Protein 1UAI (pdb70)

Nearest PDB structures (foldseek):
  1uai-assembly1_A  TM=1.005E+00  e=1.227E-46  Corynebacterium sp.
  5zqi-assembly1_A  TM=9.728E-01  e=1.660E-29  Defluviitalea
  2cws-assembly1_A  TM=8.287E-01  e=5.302E-17  Sphingomonas s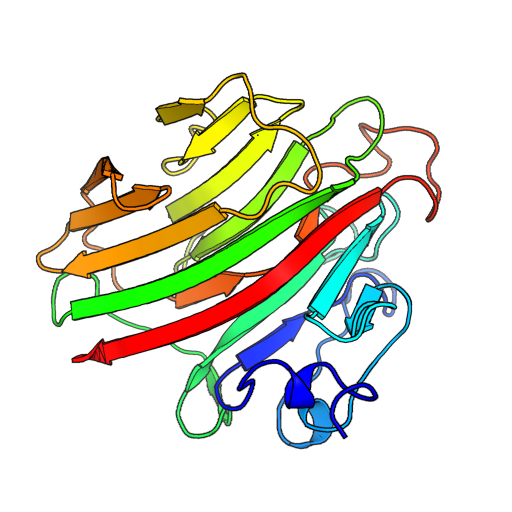p. A1
  2zaa-assembly1_A  TM=8.326E-01  e=7.129E-16  Sphingomonas sp. A1
  3zpy-assembly2_B  TM=8.399E-01  e=7.017E-15  Zobellia galactanivorans

Secondary structure (DSSP, 8-state):
--SS-GGGTS--TTEEEEEEEEETTEEEEE-TTGGGG--BTTTEEE-TTSSSEEEEEETT---STT-S--EEEEEEEETTTTEE--B-SSSS-EEEEEEEEEEE--SSS-EEEEEEEE-SSSEEEEEEEETTEEEEEETTEEEEEEEES-PPTT--EEEEEEEETTEEEEEETTEEEEEEE---S-BEEEEEEEE---TTTSSS-STTSEEEEEEEEEEEEE-

Solvent-accessible surface area: 9444 Å² total; per-residue (Å²): 133,61,57,76,72,0,20,67,40,13,105,4,64,56,9,13,0,13,2,6,61,38,74,116,17,144,25,40,78,41,87,31,110,63,0,77,84,42,42,26,75,39,37,0,40,9,18,107,173,33,74,0,0,20,0,46,0,1,3,64,15,34,10,95,94,55,88,37,58,0,52,0,0,0,29,6,8,53,100,40,2,120,100,126,5,83,20,26,0,78,73,35,55,12,22,0,26,0,92,0,1,0,27,65,25,3,96,111,46,44,35,0,4,0,0,2,0,38,14,74,137,70,40,14,0,5,0,22,0,28,24,79,22,0,29,0,3,93,29,136,72,48,95,62,80,76,25,32,68,92,4,132,80,96,64,72,3,58,0,68,0,31,0,41,64,6,89,0,71,0,47,38,83,62,94,79,30,19,56,4,72,25,98,49,68,24,0,28,0,14,0,0,0,41,0,17,0,29,53,103,50,6,71,77,81,35,53,80,4,31,0,18,0,5,0,67,64,16,82,42,84,82,123

Radius of gyration: 16.17 Å; Cα contacts (8 Å, |Δi|>4): 671; chains: 1; bounding box: 39×41×42 Å

CATH classification: 2.60.120.200

Structure (mmCIF, N/CA/C/O backbone):
data_1UAI
#
_entry.id   1UAI
#
_cell.length_a   40.925
_cell.length_b   47.234
_cell.length_c   50.307
_cell.angle_alpha   90.00
_cell.angle_beta   90.22
_cell.angle_gamma   90.00
#
_symmetry.space_group_name_H-M   'P 1 21 1'
#
loop_
_entity.id
_entity.type
_entity.pdbx_description
1 polymer 'polyguluronate lyase'
2 water water
#
loop_
_atom_site.group_PDB
_atom_site.id
_atom_site.type_symbol
_atom_site.label_atom_id
_atom_site.label_alt_id
_atom_site.label_comp_id
_atom_site.label_asym_id
_atom_site.label_entity_id
_atom_site.label_seq_id
_atom_site.pdbx_PDB_ins_code
_atom_site.Cartn_x
_atom_site.Cartn_y
_atom_site.Cartn_z
_atom_site.occupancy
_atom_site.B_iso_or_equiv
_atom_site.auth_seq_id
_atom_site.auth_comp_id
_atom_site.auth_asym_id
_atom_site.auth_atom_id
_atom_site.pdbx_PDB_model_num
ATOM 1 N N . GLU A 1 2 ? 28.229 23.435 62.773 1.00 21.03 2 GLU A N 1
ATOM 2 C CA . GLU A 1 2 ? 29.426 23.109 63.598 1.00 18.73 2 GLU A CA 1
ATOM 3 C C . GLU A 1 2 ? 30.599 24.026 63.250 1.00 16.44 2 GLU A C 1
ATOM 4 O O . GLU A 1 2 ? 31.304 24.506 64.139 1.00 17.44 2 GLU A O 1
ATOM 10 N N . PRO A 1 3 ? 30.836 24.277 61.951 1.00 13.30 3 PRO A N 1
ATOM 11 C CA . PRO A 1 3 ? 30.118 23.780 60.773 1.00 11.12 3 PRO A CA 1
ATOM 12 C C . PRO A 1 3 ? 31.083 22.962 59.916 1.00 9.60 3 PRO A C 1
ATOM 13 O O . PRO A 1 3 ? 30.965 22.923 58.692 1.00 8.76 3 PRO A O 1
ATOM 17 N N . CYS A 1 4 ? 32.031 22.301 60.572 1.00 8.50 4 CYS A N 1
ATOM 18 C CA . CYS A 1 4 ? 33.054 21.535 59.874 1.00 8.65 4 CYS A CA 1
ATOM 19 C C . CYS A 1 4 ? 32.858 20.025 59.786 1.00 8.63 4 CYS A C 1
ATOM 20 O O . CYS A 1 4 ? 33.710 19.331 59.237 1.00 8.66 4 CYS A O 1
ATOM 23 N N . ASP A 1 5 ? 31.749 19.512 60.306 1.00 8.73 5 ASP A N 1
ATOM 24 C CA . ASP A 1 5 ? 31.531 18.069 60.289 1.00 8.42 5 ASP A CA 1
ATOM 25 C C . ASP A 1 5 ? 30.805 17.492 59.077 1.00 7.21 5 ASP A C 1
ATOM 26 O O . ASP A 1 5 ? 31.149 16.406 58.611 1.00 7.63 5 ASP A O 1
ATOM 31 N N . TYR A 1 6 ? 29.811 18.209 58.563 1.00 6.48 6 TYR A N 1
ATOM 32 C CA . TYR A 1 6 ? 29.039 17.714 57.426 1.00 5.68 6 TYR A CA 1
ATOM 33 C C . TYR A 1 6 ? 28.873 18.743 56.323 1.00 5.45 6 TYR A C 1
ATOM 34 O O . TYR A 1 6 ? 28.730 19.933 56.592 1.00 5.36 6 TYR A O 1
ATOM 43 N N . PRO A 1 7 ? 28.893 18.296 55.056 1.00 5.33 7 PRO A N 1
ATOM 44 C CA . PRO A 1 7 ? 28.721 19.239 53.949 1.00 5.57 7 PRO A CA 1
ATOM 45 C C . PRO A 1 7 ? 27.448 20.073 54.132 1.00 5.05 7 PRO A C 1
ATOM 46 O O . PRO A 1 7 ? 27.402 21.240 53.744 1.00 5.41 7 PRO A O 1
ATOM 50 N N . ALA A 1 8 ? 26.426 19.472 54.738 1.00 5.15 8 ALA A N 1
ATOM 51 C CA . ALA A 1 8 ? 25.152 20.152 54.967 1.00 5.80 8 ALA A CA 1
ATOM 52 C C . ALA A 1 8 ? 25.258 21.342 55.921 1.00 5.03 8 ALA A C 1
ATOM 53 O O . ALA A 1 8 ? 24.301 22.098 56.078 1.00 5.84 8 ALA A O 1
ATOM 55 N N . GLN A 1 9 ? 26.410 21.498 56.566 1.00 5.88 9 GLN A N 1
ATOM 56 C CA . GLN A 1 9 ? 26.621 22.621 57.477 1.00 6.32 9 GLN A CA 1
ATOM 57 C C . GLN A 1 9 ? 27.296 23.777 56.738 1.00 5.76 9 GLN A C 1
ATOM 58 O O . GLN A 1 9 ? 27.336 24.900 57.236 1.00 6.95 9 GLN A O 1
ATOM 64 N N . GLN A 1 10 ? 27.821 23.494 55.549 1.00 5.52 10 GLN A N 1
ATOM 65 C CA . GLN A 1 10 ? 28.506 24.493 54.725 1.00 6.24 10 GLN A CA 1
ATOM 66 C C . GLN A 1 10 ? 27.601 25.093 53.650 1.00 7.14 10 GLN A C 1
ATOM 67 O O . GLN A 1 10 ? 27.743 26.263 53.285 1.00 8.20 10 GLN A O 1
ATOM 73 N N . LEU A 1 11 ? 26.689 24.278 53.131 1.00 6.21 11 LEU A N 1
ATOM 74 C CA . LEU A 1 11 ? 25.750 24.694 52.092 1.00 6.63 11 LEU A CA 1
ATOM 75 C C . LEU A 1 11 ? 24.360 24.231 52.500 1.00 6.25 11 LEU A C 1
ATOM 76 O O . LEU A 1 11 ? 24.230 23.285 53.274 1.00 6.78 11 LEU A O 1
ATOM 81 N N . ASP A 1 12 ? 23.325 24.896 51.994 1.00 6.62 12 ASP A N 1
ATOM 82 C CA . ASP A 1 12 ? 21.961 24.486 52.304 1.00 6.54 12 ASP A CA 1
ATOM 83 C C . ASP A 1 12 ? 21.635 23.365 51.325 1.00 5.47 12 ASP A C 1
ATOM 84 O O . ASP A 1 12 ? 21.299 23.614 50.166 1.00 5.75 12 ASP A O 1
ATOM 89 N N . LEU A 1 13 ? 21.748 22.129 51.796 1.00 5.09 13 LEU A N 1
ATOM 90 C CA . LEU A 1 13 ? 21.494 20.966 50.957 1.00 4.85 13 LEU A CA 1
ATOM 91 C C . LEU A 1 13 ? 20.070 20.430 51.047 1.00 5.11 13 LEU A C 1
ATOM 92 O O . LEU A 1 13 ? 19.793 19.322 50.590 1.00 5.51 13 LEU A O 1
ATOM 97 N N . THR A 1 14 ? 19.166 21.223 51.610 1.00 5.13 14 THR A N 1
ATOM 98 C CA . THR A 1 14 ? 17.776 20.808 51.758 1.00 5.48 14 THR A CA 1
ATOM 99 C C . THR A 1 14 ? 17.160 20.277 50.465 1.00 5.30 14 THR A C 1
ATOM 100 O O . THR A 1 14 ? 16.578 19.188 50.447 1.00 5.99 14 THR A O 1
ATOM 104 N N . ASP A 1 15 ? 17.291 21.041 49.385 1.00 5.30 15 ASP A N 1
ATOM 105 C CA . ASP A 1 15 ? 16.716 20.637 48.111 1.00 5.50 15 ASP A CA 1
ATOM 106 C C . ASP A 1 15 ? 17.719 20.038 47.136 1.00 5.22 15 ASP A C 1
ATOM 107 O O . ASP A 1 15 ? 17.812 20.432 45.968 1.00 5.59 15 ASP A O 1
ATOM 112 N N . TRP A 1 16 ? 18.452 19.051 47.640 1.00 5.31 16 TRP A N 1
ATOM 113 C CA . TRP A 1 16 ? 19.455 18.338 46.869 1.00 4.70 16 TRP A CA 1
ATOM 114 C C . TRP A 1 16 ? 19.590 16.917 47.390 1.00 4.92 16 TRP A C 1
ATOM 115 O O . TRP A 1 16 ? 19.121 16.590 48.483 1.00 5.19 16 TRP A O 1
ATOM 126 N N . LYS A 1 17 ? 20.221 16.079 46.577 1.00 5.50 17 LYS A N 1
ATOM 127 C CA . LYS A 1 17 ? 20.563 14.718 46.959 1.00 4.75 17 LYS A CA 1
ATOM 128 C C . LYS A 1 17 ? 21.960 14.575 46.362 1.00 4.58 17 LYS A C 1
ATOM 129 O O . LYS A 1 17 ? 22.344 15.362 45.489 1.00 5.33 17 LYS A O 1
ATOM 135 N N . VAL A 1 18 ? 22.735 13.610 46.840 1.00 4.80 18 VAL A N 1
ATOM 136 C CA . VAL A 1 18 ? 24.079 13.430 46.318 1.00 5.03 18 VAL A CA 1
ATOM 137 C C . VAL A 1 18 ? 24.283 12.038 45.731 1.00 4.91 18 VAL A C 1
ATOM 138 O O . VAL A 1 18 ? 23.761 11.045 46.251 1.00 5.18 18 VAL A O 1
ATOM 142 N N . THR A 1 19 ? 25.016 11.987 44.621 1.00 5.26 19 THR A N 1
ATOM 143 C CA . THR A 1 19 ? 25.360 10.734 43.954 1.00 5.82 19 THR A CA 1
ATOM 144 C C . THR A 1 19 ? 26.865 10.618 44.155 1.00 5.01 19 THR A C 1
ATOM 145 O O . THR A 1 19 ? 27.602 11.584 43.931 1.00 5.95 19 THR A O 1
ATOM 149 N N . LEU A 1 20 ? 27.311 9.437 44.568 1.00 5.45 20 LEU A N 1
ATOM 150 C CA . LEU A 1 20 ? 28.712 9.195 44.886 1.00 5.28 20 LEU A CA 1
ATOM 151 C C . LEU A 1 20 ? 29.462 8.286 43.918 1.00 5.12 20 LEU A C 1
ATOM 152 O O . LEU A 1 20 ? 28.864 7.665 43.039 1.00 5.46 20 LEU A O 1
ATOM 157 N N . PRO A 1 21 ? 30.796 8.212 44.067 1.00 4.83 21 PRO A N 1
ATOM 158 C CA . PRO A 1 21 ? 31.643 7.373 43.217 1.00 5.51 21 PRO A CA 1
ATOM 159 C C . PRO A 1 21 ? 31.948 6.025 43.873 1.00 6.23 21 PRO A C 1
ATOM 160 O O . PRO A 1 21 ? 32.881 5.324 43.475 1.00 7.11 21 PRO A O 1
ATOM 164 N N . ILE A 1 22 ? 31.165 5.685 44.894 1.00 7.25 22 ILE A N 1
ATOM 165 C CA . ILE A 1 22 ? 31.310 4.417 45.597 1.00 8.08 22 ILE A CA 1
ATOM 166 C C . ILE A 1 22 ? 29.966 3.702 45.545 1.00 7.86 22 ILE A C 1
ATOM 167 O O . ILE A 1 22 ? 28.956 4.294 45.160 1.00 9.18 22 ILE A O 1
ATOM 172 N N . GLY A 1 23 ? 29.966 2.428 45.929 1.00 8.06 23 GLY A N 1
ATOM 173 C CA . GLY A 1 23 ? 28.751 1.636 45.915 1.00 9.68 23 GLY A CA 1
ATOM 174 C C . GLY A 1 23 ? 29.026 0.268 45.325 1.00 10.57 23 GLY A C 1
ATOM 175 O O . GLY A 1 23 ? 30.172 -0.061 45.013 1.00 10.80 23 GLY A O 1
ATOM 176 N N . SER A 1 24 ? 27.981 -0.539 45.177 1.00 11.83 24 SER A N 1
ATOM 177 C CA . SER A 1 24 ? 28.141 -1.867 44.608 1.00 12.81 24 SER A CA 1
ATOM 178 C C . SER A 1 24 ? 28.307 -1.750 43.098 1.00 14.02 24 SER A C 1
ATOM 179 O O . SER A 1 24 ? 28.048 -0.697 42.514 1.00 13.02 24 SER A O 1
ATOM 182 N N . SER A 1 25 ? 28.743 -2.839 42.474 1.00 15.91 25 SER A N 1
ATOM 183 C CA . SER A 1 25 ? 28.978 -2.882 41.036 1.00 17.46 25 SER A CA 1
ATOM 184 C C . SER A 1 25 ? 27.901 -2.219 40.181 1.00 16.22 25 SER A C 1
ATOM 185 O O . SER A 1 25 ? 26.740 -2.625 40.194 1.00 16.65 25 SER A O 1
ATOM 188 N N . GLY A 1 26 ? 28.304 -1.194 39.436 1.00 15.46 26 GLY A N 1
ATOM 189 C CA . GLY A 1 26 ? 27.387 -0.491 38.557 1.00 14.77 26 GLY A CA 1
ATOM 190 C C . GLY A 1 26 ? 26.224 0.233 39.209 1.00 13.91 26 GLY A C 1
ATOM 191 O O . GLY A 1 26 ? 25.263 0.592 38.530 1.00 14.27 26 GLY A O 1
ATOM 192 N N . LYS A 1 27 ? 26.301 0.462 40.515 1.00 12.91 27 LYS A N 1
ATOM 193 C CA . LYS A 1 27 ? 25.226 1.147 41.223 1.00 11.54 27 LYS A CA 1
ATOM 194 C C . LYS A 1 27 ? 25.771 2.220 42.162 1.00 9.56 27 LYS A C 1
ATOM 195 O O . LYS A 1 27 ? 25.965 1.974 43.352 1.00 8.94 27 LYS A O 1
ATOM 201 N N . PRO A 1 28 ? 26.038 3.426 41.635 1.00 9.21 28 PRO A N 1
ATOM 202 C CA . PRO A 1 28 ? 26.560 4.508 42.476 1.00 8.19 28 PRO A CA 1
ATOM 203 C C . PRO A 1 28 ? 25.612 4.801 43.636 1.00 7.59 28 PRO A C 1
ATOM 204 O O . PRO A 1 28 ? 24.408 4.956 43.438 1.00 8.53 28 PRO A O 1
ATOM 208 N N . SER A 1 29 ? 26.151 4.872 44.845 1.00 7.51 29 SER A N 1
ATOM 209 C CA . SER A 1 29 ? 25.328 5.156 46.011 1.00 7.10 29 SER A CA 1
ATOM 210 C C . SER A 1 29 ? 24.809 6.584 45.993 1.00 6.45 29 SER A C 1
ATOM 211 O O . SER A 1 29 ? 25.503 7.504 45.559 1.00 6.57 29 SER A O 1
ATOM 214 N N . GLU A 1 30 ? 23.581 6.760 46.466 1.00 6.26 30 GLU A N 1
ATOM 215 C CA . GLU A 1 30 ? 22.980 8.082 46.556 1.00 6.84 30 GLU A CA 1
ATOM 216 C C . GLU A 1 30 ? 22.442 8.265 47.967 1.00 6.76 30 GLU A C 1
ATOM 217 O O . GLU A 1 30 ? 21.956 7.314 48.586 1.00 8.66 30 GLU A O 1
ATOM 223 N N . ILE A 1 31 ? 22.550 9.484 48.481 1.00 5.58 31 ILE A N 1
ATOM 224 C CA . ILE A 1 31 ? 22.041 9.797 49.807 1.00 6.19 31 ILE A CA 1
ATOM 225 C C . ILE A 1 31 ? 21.084 10.970 49.664 1.00 5.88 31 ILE A C 1
ATOM 226 O O . ILE A 1 31 ? 21.437 12.010 49.100 1.00 6.24 31 ILE A O 1
ATOM 231 N N . GLU A 1 32 ? 19.867 10.785 50.163 1.00 6.11 32 GLU A N 1
ATOM 232 C CA . GLU A 1 32 ? 18.840 11.814 50.093 1.00 6.09 32 GLU A CA 1
ATOM 233 C C . GLU A 1 32 ? 18.544 12.344 51.487 1.00 5.05 32 GLU A C 1
ATOM 234 O O . GLU A 1 32 ? 19.031 11.808 52.486 1.00 5.54 32 GLU A O 1
ATOM 240 N N . GLN A 1 33 ? 17.752 13.408 51.545 1.00 5.76 33 GLN A N 1
ATOM 241 C CA . GLN A 1 33 ? 17.339 13.982 52.818 1.00 5.84 33 GLN A CA 1
ATOM 242 C C . GLN A 1 33 ? 16.344 12.993 53.423 1.00 5.79 33 GLN A C 1
ATOM 243 O O . GLN A 1 33 ? 15.667 12.268 52.693 1.00 6.13 33 GLN A O 1
ATOM 249 N N . PRO A 1 34 ? 16.226 12.963 54.758 1.00 5.91 34 PRO A N 1
ATOM 250 C CA . PRO A 1 34 ? 16.961 13.796 55.714 1.00 6.16 34 PRO A CA 1
ATOM 251 C C . PRO A 1 34 ? 18.328 13.258 56.136 1.00 5.61 34 PRO A C 1
ATOM 252 O O . PRO A 1 34 ? 19.067 13.944 56.834 1.00 6.08 34 PRO A O 1
ATOM 256 N N . ALA A 1 35 ? 18.666 12.036 55.732 1.00 5.51 35 ALA A N 1
ATOM 257 C CA . ALA A 1 35 ? 19.960 11.468 56.106 1.00 4.60 35 ALA A CA 1
ATOM 258 C C . ALA A 1 35 ? 21.117 12.331 55.606 1.00 4.77 35 ALA A C 1
ATOM 259 O O . ALA A 1 35 ? 22.165 12.411 56.248 1.00 5.14 35 ALA A O 1
ATOM 261 N N . LEU A 1 36 ? 20.922 12.976 54.460 1.00 4.98 36 LEU A N 1
ATOM 262 C CA . LEU A 1 36 ? 21.958 13.818 53.880 1.00 4.54 36 LEU A CA 1
ATOM 263 C C . LEU A 1 36 ? 22.401 14.931 54.829 1.00 4.73 36 LEU A C 1
ATOM 264 O O . LEU A 1 36 ? 23.556 15.361 54.787 1.00 5.34 36 LEU A O 1
ATOM 269 N N . ASP A 1 37 ? 21.495 15.380 55.695 1.00 5.25 37 ASP A N 1
ATOM 270 C CA . ASP A 1 37 ? 21.808 16.453 56.634 1.00 5.72 37 ASP A CA 1
ATOM 271 C C . ASP A 1 37 ? 22.983 16.133 57.555 1.00 6.36 37 ASP A C 1
ATOM 272 O O . ASP A 1 37 ? 23.672 17.040 58.022 1.00 6.73 37 ASP A O 1
ATOM 277 N N . THR A 1 38 ? 23.206 14.852 57.830 1.00 5.45 38 THR A N 1
ATOM 278 C CA . THR A 1 38 ? 24.324 14.459 58.681 1.00 6.44 38 THR A CA 1
ATOM 279 C C . THR A 1 38 ? 25.128 13.344 58.021 1.00 5.54 38 THR A C 1
ATOM 280 O O . THR A 1 38 ? 25.536 12.385 58.672 1.00 8.25 38 THR A O 1
ATOM 284 N N . PHE A 1 39 ? 25.362 13.491 56.719 1.00 4.98 39 PHE A N 1
ATOM 285 C CA . PHE A 1 39 ? 26.115 12.512 55.946 1.00 5.77 39 PHE A CA 1
ATOM 286 C C . PHE A 1 39 ? 27.427 13.060 55.406 1.00 4.97 39 PHE A C 1
ATOM 287 O O . PHE A 1 39 ? 27.500 14.201 54.944 1.00 5.70 39 PHE A O 1
ATOM 295 N N . ALA A 1 40 ? 28.457 12.226 55.458 1.00 5.85 40 ALA A N 1
ATOM 296 C CA . ALA A 1 40 ? 29.768 12.573 54.931 1.00 6.06 40 ALA A CA 1
ATOM 297 C C . ALA A 1 40 ? 30.508 11.276 54.649 1.00 7.01 40 ALA A C 1
ATOM 298 O O . ALA A 1 40 ? 30.308 10.278 55.342 1.00 8.01 40 ALA A O 1
ATOM 300 N N . THR A 1 41 ? 31.336 11.279 53.613 1.00 6.52 41 THR A N 1
ATOM 301 C CA . THR A 1 41 ? 32.134 10.109 53.279 1.00 7.44 41 THR A CA 1
ATOM 302 C C . THR A 1 41 ? 33.438 10.598 52.657 1.00 7.84 41 THR A C 1
ATOM 303 O O . THR A 1 41 ? 33.486 11.001 51.495 1.00 8.89 41 THR A O 1
ATOM 307 N N . ALA A 1 42 ? 34.494 10.581 53.462 1.00 7.88 42 ALA A N 1
ATOM 308 C CA . ALA A 1 42 ? 35.807 11.038 53.026 1.00 7.94 42 ALA A CA 1
ATOM 309 C C . ALA A 1 42 ? 36.467 10.025 52.102 1.00 7.36 42 ALA A C 1
ATOM 310 O O . ALA A 1 42 ? 36.389 8.819 52.335 1.00 8.87 42 ALA A O 1
ATOM 312 N N . PRO A 1 43 ? 37.153 10.501 51.052 1.00 6.52 43 PRO A N 1
ATOM 313 C CA . PRO A 1 43 ? 37.363 11.901 50.662 1.00 5.97 43 PRO A CA 1
ATOM 314 C C . PRO A 1 43 ? 36.392 12.381 49.581 1.00 5.54 43 PRO A C 1
ATOM 315 O O . PRO A 1 43 ? 36.490 13.516 49.116 1.00 6.33 43 PRO A O 1
ATOM 319 N N . TRP A 1 44 ? 35.452 11.523 49.198 1.00 5.63 44 TRP A N 1
ATOM 320 C CA . TRP A 1 44 ? 34.519 11.825 48.113 1.00 5.02 44 TRP A CA 1
ATOM 321 C C . TRP A 1 44 ? 33.502 12.938 48.317 1.00 4.90 44 TRP A C 1
ATOM 322 O O . TRP A 1 44 ? 33.171 13.653 47.371 1.00 4.81 44 TRP A O 1
ATOM 333 N N . PHE A 1 45 ? 32.997 13.075 49.537 1.00 4.46 45 PHE A N 1
ATOM 334 C CA . PHE A 1 45 ? 31.983 14.076 49.847 1.00 4.99 45 PHE A CA 1
ATOM 335 C C . PHE A 1 45 ? 32.154 14.437 51.316 1.00 4.82 45 PHE A C 1
ATOM 336 O O . PHE A 1 45 ? 31.663 13.737 52.199 1.00 5.57 45 PHE A O 1
ATOM 344 N N . GLN A 1 46 ? 32.843 15.543 51.569 1.00 4.84 46 GLN A N 1
ATOM 345 C CA . GLN A 1 46 ? 33.130 15.961 52.933 1.00 5.09 46 GLN A CA 1
ATOM 346 C C . GLN A 1 46 ? 33.374 17.458 52.993 1.00 4.94 46 GLN A C 1
ATOM 347 O O . GLN A 1 46 ? 33.531 18.114 51.967 1.00 4.94 46 GLN A O 1
ATOM 353 N N . VAL A 1 47 ? 33.398 18.000 54.204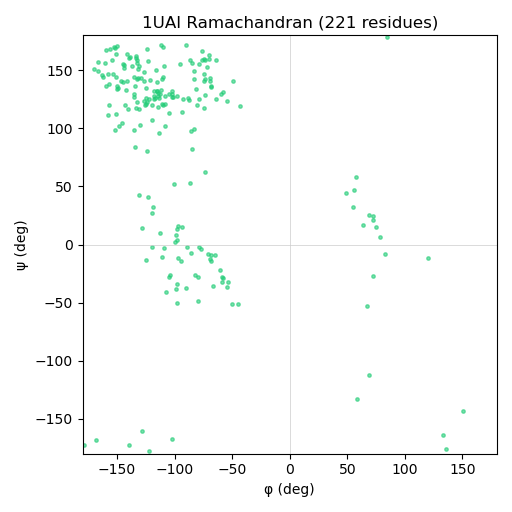 1.00 5.25 47 VAL A N 1
ATOM 354 C CA . VAL A 1 47 ? 33.725 19.409 54.370 1.00 5.21 47 VAL A CA 1
ATOM 355 C C . VAL A 1 47 ? 35.233 19.420 54.111 1.00 5.26 47 VAL A C 1
ATOM 356 O O . VAL A 1 47 ? 35.931 18.478 54.496 1.00 6.19 47 VAL A O 1
ATOM 360 N N . ASN A 1 48 ? 35.745 20.450 53.447 1.00 5.85 48 ASN A N 1
ATOM 361 C CA . ASN A 1 48 ? 37.179 20.480 53.202 1.00 6.64 48 ASN A CA 1
ATOM 362 C C . ASN A 1 48 ? 37.939 20.716 54.507 1.00 6.55 48 ASN A C 1
ATOM 363 O O . ASN A 1 48 ? 37.357 21.129 55.511 1.00 6.80 48 ASN A O 1
ATOM 368 N N . ALA A 1 49 ? 39.237 20.427 54.494 1.00 7.63 49 ALA A N 1
ATOM 369 C CA . ALA A 1 49 ? 40.073 20.584 55.680 1.00 8.19 49 ALA A CA 1
ATOM 370 C C . ALA A 1 49 ? 40.016 21.989 56.276 1.00 8.33 49 ALA A C 1
ATOM 371 O O . ALA A 1 49 ? 40.052 22.150 57.496 1.00 8.65 49 ALA A O 1
ATOM 373 N N . LYS A 1 50 ? 39.921 23.002 55.420 1.00 7.58 50 LYS A N 1
ATOM 374 C CA . LYS A 1 50 ? 39.874 24.382 55.891 1.00 7.68 50 LYS A CA 1
ATOM 375 C C . LYS A 1 50 ? 38.513 24.821 56.425 1.00 7.52 50 LYS A C 1
ATOM 376 O O . LYS A 1 50 ? 38.361 25.952 56.887 1.00 6.71 50 LYS A O 1
ATOM 382 N N . CYS A 1 51 ? 37.530 23.925 56.365 1.00 7.13 51 CYS A N 1
ATOM 383 C CA . CYS A 1 51 ? 36.186 24.216 56.861 1.00 6.79 51 CYS A CA 1
ATOM 384 C C . CYS A 1 51 ? 35.579 25.467 56.220 1.00 6.15 51 CYS A C 1
ATOM 385 O O . CYS A 1 51 ? 35.021 26.323 56.909 1.00 7.28 51 CYS A O 1
ATOM 388 N N . THR A 1 52 ? 35.684 25.559 54.897 1.00 6.41 52 THR A N 1
ATOM 389 C CA . THR A 1 52 ? 35.154 26.698 54.154 1.00 6.92 52 THR A CA 1
ATOM 390 C C . THR A 1 52 ? 34.188 26.294 53.046 1.00 6.40 52 THR A C 1
ATOM 391 O O . THR A 1 52 ? 33.484 27.138 52.497 1.00 6.80 52 THR A O 1
ATOM 395 N N . GLY A 1 53 ? 34.162 25.009 52.707 1.00 6.07 53 GLY A N 1
ATOM 396 C CA . GLY A 1 53 ? 33.271 24.554 51.658 1.00 5.80 53 GLY A CA 1
ATOM 397 C C . GLY A 1 53 ? 33.168 23.046 51.603 1.00 5.33 53 GLY A C 1
ATOM 398 O O . GLY A 1 53 ? 33.613 22.346 52.515 1.00 6.19 53 GLY A O 1
ATOM 399 N N . VAL A 1 54 ? 32.578 22.545 50.524 1.00 4.92 54 VAL A N 1
ATOM 400 C CA . VAL A 1 54 ? 32.397 21.114 50.350 1.00 5.15 54 VAL A CA 1
ATOM 401 C C . VAL A 1 54 ? 33.316 20.550 49.279 1.00 4.80 54 VAL A C 1
ATOM 402 O O . VAL A 1 54 ? 33.370 21.049 48.153 1.00 5.23 54 VAL A O 1
ATOM 406 N N . GLN A 1 55 ? 34.042 19.505 49.654 1.00 4.84 55 GLN A N 1
ATOM 407 C CA . GLN A 1 55 ? 34.952 18.819 48.751 1.00 4.81 55 GLN A CA 1
ATOM 408 C C . GLN A 1 55 ? 34.238 17.648 48.082 1.00 4.40 55 GLN A C 1
ATOM 409 O O . GLN A 1 55 ? 33.670 16.789 48.762 1.00 5.31 55 GLN A O 1
ATOM 415 N N . PHE A 1 56 ? 34.260 17.640 46.751 1.00 4.29 56 PHE A N 1
ATOM 416 C CA . PHE A 1 56 ? 33.667 16.572 45.948 1.00 4.53 56 PHE A CA 1
ATOM 417 C C . PHE A 1 56 ? 34.822 15.944 45.177 1.00 4.63 56 PHE A C 1
ATOM 418 O O . PHE A 1 56 ? 35.549 16.646 44.469 1.00 5.02 56 PHE A O 1
ATOM 426 N N . ARG A 1 57 ? 34.995 14.634 45.308 1.00 4.58 57 ARG A N 1
ATOM 427 C CA . ARG A 1 57 ? 36.072 13.946 44.606 1.00 4.68 57 ARG A CA 1
ATOM 428 C C . ARG A 1 57 ? 35.562 12.670 43.955 1.00 4.53 57 ARG A C 1
ATOM 429 O O . ARG A 1 57 ? 34.796 11.922 44.560 1.00 4.77 57 ARG A O 1
ATOM 437 N N . ALA A 1 58 ? 35.983 12.437 42.714 1.00 5.05 58 ALA A N 1
ATOM 438 C CA . ALA A 1 58 ? 35.609 11.236 41.976 1.00 4.70 58 ALA A CA 1
ATOM 439 C C . ALA A 1 58 ? 36.826 10.764 41.186 1.00 4.29 58 ALA A C 1
ATOM 440 O O . ALA A 1 58 ? 37.320 11.468 40.301 1.00 4.99 58 ALA A O 1
ATOM 442 N N . ALA A 1 59 ? 37.309 9.571 41.526 1.00 4.76 59 ALA A N 1
ATOM 443 C CA . ALA A 1 59 ? 38.475 8.981 40.874 1.00 5.07 59 ALA A CA 1
ATOM 444 C C . ALA A 1 59 ? 38.078 8.218 39.617 1.00 5.58 59 ALA A C 1
ATOM 445 O O . ALA A 1 59 ? 36.933 7.800 39.471 1.00 5.61 59 ALA A O 1
ATOM 447 N N . VAL A 1 60 ? 39.038 8.019 38.720 1.00 5.61 60 VAL A N 1
ATOM 448 C CA . VAL A 1 60 ? 38.767 7.339 37.459 1.00 5.81 60 VAL A CA 1
ATOM 449 C C . VAL A 1 60 ? 38.260 5.907 37.590 1.00 5.94 60 VAL A C 1
ATOM 450 O O . VAL A 1 60 ? 37.632 5.385 36.668 1.00 6.40 60 VAL A O 1
ATOM 454 N N . ASN A 1 61 ? 38.525 5.276 38.731 1.00 6.06 61 ASN A N 1
ATOM 455 C CA . ASN A 1 61 ? 38.082 3.903 38.964 1.00 6.80 61 ASN A CA 1
ATOM 456 C C . ASN A 1 61 ? 36.787 3.891 39.771 1.00 7.08 61 ASN A C 1
ATOM 457 O O . ASN A 1 61 ? 36.366 2.850 40.275 1.00 7.75 61 ASN A O 1
ATOM 462 N N . GLY A 1 62 ? 36.152 5.054 39.882 1.00 7.19 62 GLY A N 1
ATOM 463 C CA . GLY A 1 62 ? 34.919 5.155 40.640 1.00 7.78 62 GLY A CA 1
ATOM 464 C C . GLY A 1 62 ? 33.767 4.355 40.069 1.00 7.08 62 GLY A C 1
ATOM 465 O O . GLY A 1 62 ? 33.752 4.004 38.886 1.00 7.54 62 GLY A O 1
ATOM 466 N N . VAL A 1 63 ? 32.795 4.065 40.925 1.00 6.91 63 VAL A N 1
ATOM 467 C CA . VAL A 1 63 ? 31.619 3.315 40.524 1.00 7.90 63 VAL A CA 1
ATOM 468 C C . VAL A 1 63 ? 30.783 4.172 39.580 1.00 8.27 63 VAL A C 1
ATOM 469 O O . VAL A 1 63 ? 30.592 5.369 39.813 1.00 8.11 63 VAL A O 1
ATOM 473 N N . THR A 1 64 ? 30.308 3.559 38.504 1.00 9.29 64 THR A N 1
ATOM 474 C CA . THR A 1 64 ? 29.492 4.257 37.523 1.00 11.53 64 THR A CA 1
ATOM 475 C C . THR A 1 64 ? 28.277 3.400 37.204 1.00 13.76 64 THR A C 1
ATOM 476 O O . THR A 1 64 ? 28.289 2.190 37.427 1.00 14.04 64 THR A O 1
ATOM 480 N N . THR A 1 65 ? 27.233 4.032 36.681 1.00 16.44 65 THR A N 1
ATOM 481 C CA . THR A 1 65 ? 26.007 3.325 36.336 1.00 19.59 65 THR A CA 1
ATOM 482 C C . THR A 1 65 ? 26.288 2.149 35.405 1.00 20.99 65 THR A C 1
ATOM 483 O O . THR A 1 65 ? 26.865 2.320 34.329 1.00 20.68 65 THR A O 1
ATOM 487 N N . SER A 1 66 ? 25.878 0.959 35.837 1.00 23.05 66 SER A N 1
ATOM 488 C CA . SER A 1 66 ? 26.060 -0.272 35.071 1.00 25.07 66 SER A CA 1
ATOM 489 C C . SER A 1 66 ? 27.511 -0.745 35.030 1.00 25.91 66 SER A C 1
ATOM 490 O O . SER A 1 66 ? 27.776 -1.939 34.888 1.00 26.93 66 SER A O 1
ATOM 493 N N . GLY A 1 67 ? 28.446 0.190 35.160 1.00 26.10 67 GLY A N 1
ATOM 494 C CA . GLY A 1 67 ? 29.853 -0.162 35.123 1.00 26.43 67 GLY A CA 1
ATOM 495 C C . GLY A 1 67 ? 30.544 0.548 33.977 1.00 26.25 67 GLY A C 1
ATOM 496 O O . GLY A 1 67 ? 31.771 0.560 33.882 1.00 27.32 67 GLY A O 1
ATOM 497 N N . SER A 1 68 ? 29.741 1.141 33.101 1.00 25.61 68 SER A N 1
ATOM 498 C CA . SER A 1 68 ? 30.254 1.870 31.952 1.00 24.54 68 SER A CA 1
ATOM 499 C C . SER A 1 68 ? 29.818 3.323 32.073 1.00 23.08 68 SER A C 1
ATOM 500 O O . SER A 1 68 ? 28.651 3.611 32.338 1.00 24.54 68 SER A O 1
ATOM 503 N N . GLY A 1 69 ? 30.761 4.237 31.885 1.00 20.63 69 GLY A N 1
ATOM 504 C CA . GLY A 1 69 ? 30.445 5.648 31.991 1.00 15.44 69 GLY A CA 1
ATOM 505 C C . GLY A 1 69 ? 31.479 6.365 32.832 1.00 10.99 69 GLY A C 1
ATOM 506 O O . GLY A 1 69 ? 32.560 5.830 33.075 1.00 8.85 69 GLY A O 1
ATOM 507 N N . TYR A 1 70 ? 31.147 7.572 33.278 1.00 7.76 70 TYR A N 1
ATOM 508 C CA . TYR A 1 70 ? 32.059 8.368 34.091 1.00 6.84 70 TYR A CA 1
ATOM 509 C C . TYR A 1 70 ? 31.569 8.507 35.530 1.00 6.37 70 TYR A C 1
ATOM 510 O O . TYR A 1 70 ? 30.369 8.648 35.782 1.00 6.81 70 TYR A O 1
ATOM 519 N N . PRO A 1 71 ? 32.502 8.473 36.494 1.00 6.10 71 PRO A N 1
ATOM 520 C CA . PRO A 1 71 ? 32.214 8.585 37.926 1.00 6.53 71 PRO A CA 1
ATOM 521 C C . PRO A 1 71 ? 31.963 10.011 38.398 1.00 6.11 71 PRO A C 1
ATOM 522 O O . PRO A 1 71 ? 32.449 10.974 37.799 1.00 6.47 71 PRO A O 1
ATOM 526 N N . ARG A 1 72 ? 31.223 10.139 39.493 1.00 5.63 72 ARG A N 1
ATOM 527 C CA . ARG A 1 72 ? 30.909 11.455 40.021 1.00 5.03 72 ARG A CA 1
ATOM 528 C C . ARG A 1 72 ? 30.627 11.459 41.513 1.00 4.51 72 ARG A C 1
ATOM 529 O O . ARG A 1 72 ? 30.307 10.433 42.109 1.00 5.43 72 ARG A O 1
ATOM 537 N N . SER A 1 73 ? 30.779 12.644 42.094 1.00 5.08 73 SER A N 1
ATOM 538 C CA . SER A 1 73 ? 30.411 12.929 43.478 1.00 4.02 73 SER A CA 1
ATOM 539 C C . SER A 1 73 ? 29.745 14.253 43.143 1.00 4.44 73 SER A C 1
ATOM 540 O O . SER A 1 73 ? 30.414 15.274 42.981 1.00 4.31 73 SER A O 1
ATOM 543 N N . GLU A 1 74 ? 28.426 14.235 43.030 1.00 4.52 74 GLU A N 1
ATOM 544 C CA . GLU A 1 74 ? 27.726 15.414 42.555 1.00 5.74 74 GLU A CA 1
ATOM 545 C C . GLU A 1 74 ? 26.312 15.553 43.099 1.00 4.65 74 GLU A C 1
ATOM 546 O O . GLU A 1 74 ? 25.606 14.559 43.281 1.00 6.04 74 GLU A O 1
ATOM 552 N N . LEU A 1 75 ? 25.906 16.795 43.345 1.00 4.45 75 LEU A N 1
ATOM 553 C CA . LEU A 1 75 ? 24.569 17.091 43.843 1.00 4.84 75 LEU A CA 1
ATOM 554 C C . LEU A 1 75 ? 23.582 17.151 42.679 1.00 4.24 75 LEU A C 1
ATOM 555 O O . LEU A 1 75 ? 23.912 17.635 41.591 1.00 5.39 75 LEU A O 1
ATOM 560 N N . ARG A 1 76 ? 22.374 16.657 42.927 1.00 4.08 76 ARG A N 1
ATOM 561 C CA . ARG A 1 76 ? 21.298 16.626 41.941 1.00 4.62 76 ARG A CA 1
ATOM 562 C C . ARG A 1 76 ? 20.127 17.399 42.548 1.00 4.49 76 ARG A C 1
ATOM 563 O O . ARG A 1 76 ? 19.679 17.094 43.655 1.00 4.31 76 ARG A O 1
ATOM 571 N N . GLU A 1 77 ? 19.632 18.397 41.823 1.00 4.62 77 GLU A N 1
ATOM 572 C CA . GLU A 1 77 ? 18.551 19.242 42.320 1.00 4.67 77 GLU A CA 1
ATOM 573 C C . GLU A 1 77 ? 17.258 18.515 42.667 1.00 4.32 77 GLU A C 1
ATOM 574 O O . GLU A 1 77 ? 16.725 17.741 41.870 1.00 5.08 77 GLU A O 1
ATOM 580 N N . MET A 1 78 ? 16.754 18.787 43.864 1.00 4.86 78 MET A N 1
ATOM 581 C CA . MET A 1 78 ? 15.508 18.205 44.336 1.00 5.07 78 MET A CA 1
ATOM 582 C C . MET A 1 78 ? 14.581 19.366 44.681 1.00 5.89 78 MET A C 1
ATOM 583 O O . MET A 1 78 ? 14.934 20.531 44.493 1.00 6.16 78 MET A O 1
ATOM 588 N N . THR A 1 79 ? 13.393 19.049 45.177 1.00 7.03 79 THR A N 1
ATOM 589 C CA . THR A 1 79 ? 12.437 20.080 45.549 1.00 8.15 79 THR A CA 1
ATOM 590 C C . THR A 1 79 ? 11.526 19.561 46.657 1.00 8.79 79 THR A C 1
ATOM 591 O O . THR A 1 79 ? 11.547 18.372 46.976 1.00 8.52 79 THR A O 1
ATOM 595 N N . ASP A 1 80 ? 10.744 20.462 47.246 1.00 9.64 80 ASP A N 1
ATOM 596 C CA . ASP A 1 80 ? 9.825 20.123 48.330 1.00 11.98 80 ASP A CA 1
ATOM 597 C C . ASP A 1 80 ? 10.569 19.487 49.502 1.00 12.08 80 ASP A C 1
ATOM 598 O O . ASP A 1 80 ? 10.274 18.364 49.911 1.00 12.30 80 ASP A O 1
ATOM 603 N N . GLY A 1 81 ? 11.540 20.218 50.040 1.00 12.46 81 GLY A N 1
ATOM 604 C CA . GLY A 1 81 ? 12.312 19.709 51.159 1.00 12.41 81 GLY A CA 1
ATOM 605 C C . GLY A 1 81 ? 13.206 18.546 50.773 1.00 12.26 81 GLY A C 1
ATOM 606 O O . GLY A 1 81 ? 13.552 17.715 51.612 1.00 12.89 81 GLY A O 1
ATOM 607 N N . GLY A 1 82 ? 13.576 18.484 49.498 1.00 11.10 82 GLY A N 1
ATOM 608 C CA . GLY A 1 82 ? 14.436 17.415 49.020 1.00 11.97 82 GLY A CA 1
ATOM 609 C C . GLY A 1 82 ? 13.724 16.084 48.878 1.00 10.85 82 GLY A C 1
ATOM 610 O O . GLY A 1 82 ? 14.367 15.046 48.738 1.00 11.72 82 GLY A O 1
ATOM 611 N N . GLU A 1 83 ? 12.394 16.118 48.895 1.00 11.61 83 GLU A N 1
ATOM 612 C CA . GLU A 1 83 ? 11.579 14.910 48.790 1.00 11.99 83 GLU A CA 1
ATOM 613 C C . GLU A 1 83 ? 11.404 14.366 47.376 1.00 11.38 83 GLU A C 1
ATOM 614 O O . GLU A 1 83 ? 11.200 13.167 47.190 1.00 12.28 83 GLU A O 1
ATOM 620 N N . GLU A 1 84 ? 11.465 15.238 46.377 1.00 10.47 84 GLU A N 1
ATOM 621 C CA . GLU A 1 84 ? 11.304 14.783 45.003 1.00 10.89 84 GLU A CA 1
ATOM 622 C C . GLU A 1 84 ? 12.270 15.454 44.045 1.00 8.78 84 GLU A C 1
ATOM 623 O O . GLU A 1 84 ? 12.840 16.503 44.345 1.00 8.29 84 GLU A O 1
ATOM 629 N N . LYS A 1 85 ? 12.451 14.832 42.887 1.00 8.06 85 LYS A N 1
ATOM 630 C CA . LYS A 1 85 ? 13.351 15.349 41.868 1.00 7.85 85 LYS A CA 1
ATOM 631 C C . LYS A 1 85 ? 12.829 16.639 41.253 1.00 7.55 85 LYS A C 1
ATOM 632 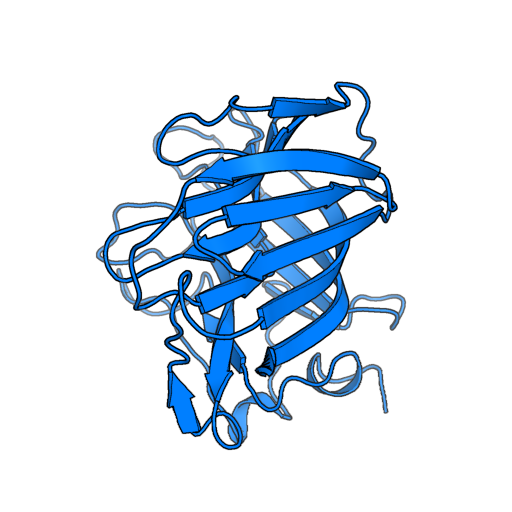O O . LYS A 1 85 ? 11.641 16.759 40.949 1.00 8.43 85 LYS A O 1
ATOM 638 N N . ALA A 1 86 ? 13.721 17.606 41.074 1.00 6.75 86 ALA A N 1
ATOM 639 C CA . ALA A 1 86 ? 13.344 18.869 40.465 1.00 6.73 86 ALA A CA 1
ATOM 640 C C . ALA A 1 86 ? 13.173 18.645 38.969 1.00 5.72 86 ALA A C 1
ATOM 641 O O . ALA A 1 86 ? 13.865 17.823 38.367 1.00 6.00 86 ALA A O 1
ATOM 643 N N . SER A 1 87 ? 12.235 19.380 38.385 1.00 6.39 87 SER A N 1
ATOM 644 C CA . SER A 1 87 ? 11.940 19.304 36.963 1.00 7.21 87 SER A CA 1
ATOM 645 C C . SER A 1 87 ? 11.268 20.615 36.584 1.00 7.16 87 SER A C 1
ATOM 646 O O . SER A 1 87 ? 10.142 20.882 37.005 1.00 9.70 87 SER A O 1
ATOM 649 N N . TRP A 1 88 ? 11.949 21.444 35.801 1.00 6.41 88 TRP A N 1
ATOM 650 C CA . TRP A 1 88 ? 11.365 22.718 35.418 1.00 5.74 88 TRP A CA 1
ATOM 651 C C . TRP A 1 88 ? 11.474 23.054 33.938 1.00 5.74 88 TRP A C 1
ATOM 652 O O . TRP A 1 88 ? 12.297 22.504 33.199 1.00 6.10 88 TRP A O 1
ATOM 663 N N . SER A 1 89 ? 10.612 23.976 33.528 1.00 6.88 89 SER A N 1
ATOM 664 C CA . SER A 1 89 ? 10.506 24.437 32.154 1.00 7.15 89 SER A CA 1
ATOM 665 C C . SER A 1 89 ? 11.515 25.511 31.782 1.00 6.82 89 SER A C 1
ATOM 666 O O . SER A 1 89 ? 11.924 26.310 32.619 1.00 7.98 89 SER A O 1
ATOM 669 N N . ALA A 1 90 ? 11.908 25.530 30.513 1.00 7.35 90 ALA A N 1
ATOM 670 C CA . ALA A 1 90 ? 12.843 26.532 30.024 1.00 7.11 90 ALA A CA 1
ATOM 671 C C . ALA A 1 90 ? 12.074 27.678 29.362 1.00 8.16 90 ALA A C 1
ATOM 672 O O . ALA A 1 90 ? 12.644 28.730 29.079 1.00 8.59 90 ALA A O 1
ATOM 674 N N . THR A 1 91 ? 10.777 27.472 29.132 1.00 8.32 91 THR A N 1
ATOM 675 C CA . THR A 1 91 ? 9.930 28.474 28.483 1.00 9.19 91 THR A CA 1
ATOM 676 C C . THR A 1 91 ? 8.912 29.141 29.408 1.00 9.40 91 THR A C 1
ATOM 677 O O . THR A 1 91 ? 8.169 30.032 28.989 1.00 11.40 91 THR A O 1
ATOM 681 N N . SER A 1 92 ? 8.873 28.701 30.659 1.00 8.48 92 SER A N 1
ATOM 682 C CA . SER A 1 92 ? 7.963 29.260 31.650 1.00 8.85 92 SER A CA 1
ATOM 683 C C . SER A 1 92 ? 8.755 29.475 32.927 1.00 8.37 92 SER A C 1
ATOM 684 O O . SER A 1 92 ? 9.438 28.563 33.383 1.00 9.00 92 SER A O 1
ATOM 687 N N . GLY A 1 93 ? 8.672 30.678 33.490 1.00 7.70 93 GLY A N 1
ATOM 688 C CA . GLY A 1 93 ? 9.384 30.973 34.720 1.00 7.98 93 GLY A CA 1
ATOM 689 C C . GLY A 1 93 ? 10.831 31.386 34.535 1.00 7.41 93 GLY A C 1
ATOM 690 O O . GLY A 1 93 ? 11.345 31.428 33.416 1.00 8.02 93 GLY A O 1
ATOM 691 N N . THR A 1 94 ? 11.482 31.694 35.652 1.00 6.40 94 THR A N 1
ATOM 692 C CA . THR A 1 94 ? 12.879 32.110 35.668 1.00 6.01 94 THR A CA 1
ATOM 693 C C . THR A 1 94 ? 13.592 31.172 36.634 1.00 5.76 94 THR A C 1
ATOM 694 O O . THR A 1 94 ? 13.255 31.108 37.818 1.00 6.38 94 THR A O 1
ATOM 698 N N . HIS A 1 95 ? 14.583 30.456 36.115 1.00 5.64 95 HIS A N 1
ATOM 699 C CA . HIS A 1 95 ? 15.313 29.461 36.887 1.00 5.10 95 HIS A CA 1
ATOM 700 C C . HIS A 1 95 ? 16.782 29.804 36.965 1.00 4.61 95 HIS A C 1
ATOM 701 O O . HIS A 1 95 ? 17.472 29.879 35.948 1.00 4.93 95 HIS A O 1
ATOM 708 N N . THR A 1 96 ? 17.255 29.991 38.191 1.00 4.37 96 THR A N 1
ATOM 709 C CA . THR A 1 96 ? 18.620 30.420 38.423 1.00 4.75 96 THR A CA 1
ATOM 710 C C . THR A 1 96 ? 19.438 29.561 39.369 1.00 4.71 96 THR A C 1
ATOM 711 O O . THR A 1 96 ? 18.929 29.074 40.376 1.00 4.55 96 THR A O 1
ATOM 715 N N . MET A 1 97 ? 20.708 29.365 39.024 1.00 4.67 97 MET A N 1
ATOM 716 C CA . MET A 1 97 ? 21.631 28.694 39.924 1.00 4.65 97 MET A CA 1
ATOM 717 C C . MET A 1 97 ? 22.888 29.541 39.950 1.00 4.94 97 MET A C 1
ATOM 718 O O . MET A 1 97 ? 23.483 29.829 38.907 1.00 5.01 97 MET A O 1
ATOM 723 N N . VAL A 1 98 ? 23.255 29.979 41.147 1.00 4.54 98 VAL A N 1
ATOM 724 C CA . VAL A 1 98 ? 24.472 30.746 41.350 1.00 5.74 98 VAL A CA 1
ATOM 725 C C . VAL A 1 98 ? 25.350 29.852 42.206 1.00 5.44 98 VAL A C 1
ATOM 726 O O . VAL A 1 98 ? 24.900 29.316 43.221 1.00 6.34 98 VAL A O 1
ATOM 730 N N . PHE A 1 99 ? 26.596 29.678 41.795 1.00 6.01 99 PHE A N 1
ATOM 731 C CA . PHE A 1 99 ? 27.502 28.841 42.557 1.00 6.04 99 PHE A CA 1
ATOM 732 C C . PHE A 1 99 ? 28.909 29.405 42.530 1.00 5.70 99 PHE A C 1
ATOM 733 O O . PHE A 1 99 ? 29.276 30.152 41.623 1.00 6.22 99 PHE A O 1
ATOM 741 N N . ARG A 1 100 ? 29.678 29.077 43.559 1.00 5.41 100 ARG A N 1
ATOM 742 C CA . ARG A 1 100 ? 31.069 29.491 43.634 1.00 5.22 100 ARG A CA 1
ATOM 743 C C . ARG A 1 100 ? 31.834 28.208 43.862 1.00 4.76 100 ARG A C 1
ATOM 744 O O . ARG A 1 100 ? 31.559 27.477 44.813 1.00 5.47 100 ARG A O 1
ATOM 752 N N . GLU A 1 101 ? 32.779 27.916 42.978 1.00 4.90 101 GLU A N 1
ATOM 753 C CA . GLU A 1 101 ? 33.545 26.693 43.113 1.00 4.73 101 GLU A CA 1
ATOM 754 C C . GLU A 1 101 ? 34.937 26.857 42.549 1.00 4.89 101 GLU A C 1
ATOM 755 O O . GLU A 1 101 ? 35.263 27.865 41.915 1.00 5.08 101 GLU A O 1
ATOM 761 N N . ALA A 1 102 ? 35.760 25.852 42.805 1.00 4.98 102 ALA A N 1
ATOM 762 C CA . ALA A 1 102 ? 37.113 25.817 42.290 1.00 4.95 102 ALA A CA 1
ATOM 763 C C . ALA A 1 102 ? 37.407 24.377 41.903 1.00 5.11 102 ALA A C 1
ATOM 764 O O . ALA A 1 102 ? 36.978 23.443 42.587 1.00 5.31 102 ALA A O 1
ATOM 766 N N . PHE A 1 103 ? 38.101 24.197 40.784 1.00 4.85 103 PHE A N 1
ATOM 767 C CA . PHE A 1 103 ? 38.513 22.867 40.348 1.00 5.06 103 PHE A CA 1
ATOM 768 C C . PHE A 1 103 ? 39.862 22.701 41.055 1.00 4.85 103 PHE A C 1
ATOM 769 O O . PHE A 1 103 ? 40.743 23.554 40.911 1.00 6.00 103 PHE A O 1
ATOM 777 N N . ASN A 1 104 ? 40.023 21.618 41.811 1.00 5.49 104 ASN A N 1
ATOM 778 C CA . ASN A 1 104 ? 41.252 21.393 42.576 1.00 5.94 104 ASN A CA 1
ATOM 779 C C . ASN A 1 104 ? 42.212 20.356 42.021 1.00 6.27 104 ASN A C 1
ATOM 780 O O . ASN A 1 104 ? 43.417 20.432 42.261 1.00 7.07 104 ASN A O 1
ATOM 785 N N . HIS A 1 105 ? 41.685 19.381 41.296 1.00 5.83 105 HIS A N 1
ATOM 786 C CA . HIS A 1 105 ? 42.517 18.288 40.823 1.00 6.36 105 HIS A CA 1
ATOM 787 C C . HIS A 1 105 ? 41.914 17.702 39.561 1.00 5.62 105 HIS A C 1
ATOM 788 O O . HIS A 1 105 ? 40.693 17.667 39.408 1.00 5.79 105 HIS A O 1
ATOM 795 N N . LEU A 1 106 ? 42.775 17.231 38.667 1.00 5.83 106 LEU A N 1
ATOM 796 C CA . LEU A 1 106 ? 42.331 16.651 37.410 1.00 5.96 106 LEU A CA 1
ATOM 797 C C . LEU A 1 106 ? 42.913 15.264 37.211 1.00 6.11 106 LEU A C 1
ATOM 798 O O . LEU A 1 106 ? 44.015 14.970 37.673 1.00 6.48 106 LEU A O 1
ATOM 803 N N . PRO A 1 107 ? 42.173 14.386 36.524 1.00 6.63 107 PRO A N 1
ATOM 804 C CA . PRO A 1 107 ? 42.685 13.036 36.290 1.00 6.62 107 PRO A CA 1
ATOM 805 C C . PRO A 1 107 ? 43.851 13.075 35.306 1.00 7.31 107 PRO A C 1
ATOM 806 O O . PRO A 1 107 ? 44.021 14.044 34.559 1.00 7.33 107 PRO A O 1
ATOM 810 N N . GLU A 1 108 ? 44.657 12.021 35.320 1.00 7.97 108 GLU A N 1
ATOM 811 C CA . GLU A 1 108 ? 45.802 11.909 34.428 1.00 8.65 108 GLU A CA 1
ATOM 812 C C . GLU A 1 108 ? 45.347 11.607 33.003 1.00 8.37 108 GLU A C 1
ATOM 813 O O . GLU A 1 108 ? 44.239 11.116 32.788 1.00 7.80 108 GLU A O 1
ATOM 819 N N . VAL A 1 109 ? 46.215 11.918 32.042 1.00 8.10 109 VAL A N 1
ATOM 820 C CA . VAL A 1 109 ? 45.992 11.653 30.621 1.00 8.88 109 VAL A CA 1
ATOM 821 C C . VAL A 1 109 ? 44.868 12.430 29.937 1.00 8.21 109 VAL A C 1
ATOM 822 O O . VAL A 1 109 ? 45.081 13.038 28.889 1.00 8.92 109 VAL A O 1
ATOM 826 N N . LYS A 1 110 ? 43.675 12.379 30.522 1.00 7.17 110 LYS A N 1
ATOM 827 C CA . LYS A 1 110 ? 42.490 13.062 30.006 1.00 7.13 110 LYS A CA 1
ATOM 828 C C . LYS A 1 110 ? 42.027 13.934 31.171 1.00 6.40 110 LYS A C 1
ATOM 829 O O . LYS A 1 110 ? 41.108 13.573 31.909 1.00 6.31 110 LYS A O 1
ATOM 835 N N . PRO A 1 111 ? 42.671 15.099 31.355 1.00 6.77 111 PRO A N 1
ATOM 836 C CA . PRO A 1 111 ? 42.360 16.039 32.438 1.00 6.25 111 PRO A CA 1
ATOM 837 C C . PRO A 1 111 ? 41.061 16.811 32.243 1.00 5.45 111 PRO A C 1
ATOM 838 O O . PRO A 1 111 ? 41.066 18.042 32.162 1.00 5.94 111 PRO A O 1
ATOM 842 N N . HIS A 1 112 ? 39.951 16.078 32.201 1.00 5.47 112 HIS A N 1
ATOM 843 C CA . HIS A 1 112 ? 38.632 16.657 31.972 1.00 5.16 112 HIS A CA 1
ATOM 844 C C . HIS A 1 112 ? 37.727 16.490 33.190 1.00 4.68 112 HIS A C 1
ATOM 845 O O . HIS A 1 112 ? 37.595 15.392 33.733 1.00 5.34 112 HIS A O 1
ATOM 852 N N . LEU A 1 113 ? 37.068 17.576 33.585 1.00 4.46 113 LEU A N 1
ATOM 853 C CA . LEU A 1 113 ? 36.220 17.566 34.769 1.00 4.05 113 LEU A CA 1
ATOM 854 C C . LEU A 1 113 ? 35.064 18.560 34.650 1.00 4.18 113 LEU A C 1
ATOM 855 O O . LEU A 1 113 ? 35.265 19.709 34.257 1.00 4.85 113 LEU A O 1
ATOM 860 N N . VAL A 1 114 ? 33.859 18.114 34.997 1.00 3.97 114 VAL A N 1
ATOM 861 C CA . VAL A 1 114 ? 32.663 18.956 34.933 1.00 5.09 114 VAL A CA 1
ATOM 862 C C . VAL A 1 114 ? 32.261 19.377 36.354 1.00 4.39 114 VAL A C 1
ATOM 863 O O . VAL A 1 114 ? 32.147 18.534 37.249 1.00 5.30 114 VAL A O 1
ATOM 867 N N . 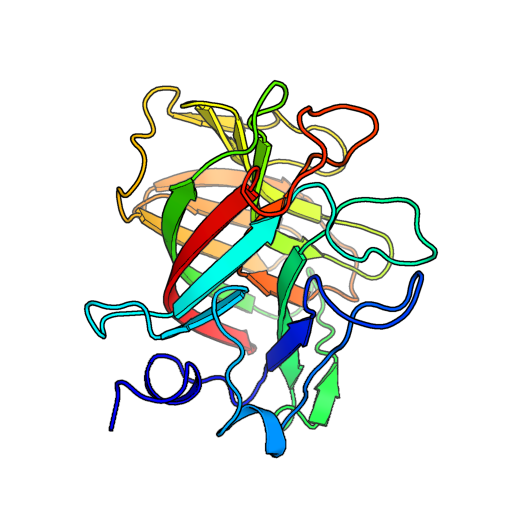GLY A 1 115 ? 32.043 20.678 36.554 1.00 3.78 115 GLY A N 1
ATOM 868 C CA . GLY A 1 115 ? 31.716 21.184 37.880 1.00 4.21 115 GLY A CA 1
ATOM 869 C C . GLY A 1 115 ? 30.318 21.712 38.153 1.00 3.66 115 GLY A C 1
ATOM 870 O O . GLY A 1 115 ? 29.975 21.979 39.305 1.00 4.25 115 GLY A O 1
ATOM 871 N N . ALA A 1 116 ? 29.519 21.886 37.110 1.00 3.97 116 ALA A N 1
ATOM 872 C CA . ALA A 1 116 ? 28.151 22.355 37.274 1.00 4.45 116 ALA A CA 1
ATOM 873 C C . ALA A 1 116 ? 27.417 22.127 35.973 1.00 4.45 116 ALA A C 1
ATOM 874 O O . ALA A 1 116 ? 28.022 22.162 34.899 1.00 4.63 116 ALA A O 1
ATOM 876 N N . GLN A 1 117 ? 26.116 21.887 36.053 1.00 4.09 117 GLN A N 1
ATOM 877 C CA . GLN A 1 117 ? 25.367 21.681 34.832 1.00 6.09 117 GLN A CA 1
ATOM 878 C C . GLN A 1 117 ? 23.871 21.884 34.910 1.00 4.38 117 GLN A C 1
ATOM 879 O O . GLN A 1 117 ? 23.288 22.056 35.985 1.00 4.47 117 GLN A O 1
ATOM 885 N N . ILE A 1 118 ? 23.283 21.940 33.720 1.00 5.26 118 ILE A N 1
ATOM 886 C CA . ILE A 1 118 ? 21.843 21.970 33.544 1.00 4.30 118 ILE A CA 1
ATOM 887 C C . ILE A 1 118 ? 21.699 20.669 32.769 1.00 4.81 118 ILE A C 1
ATOM 888 O O . ILE A 1 118 ? 22.409 20.439 31.783 1.00 4.92 118 ILE A O 1
ATOM 893 N N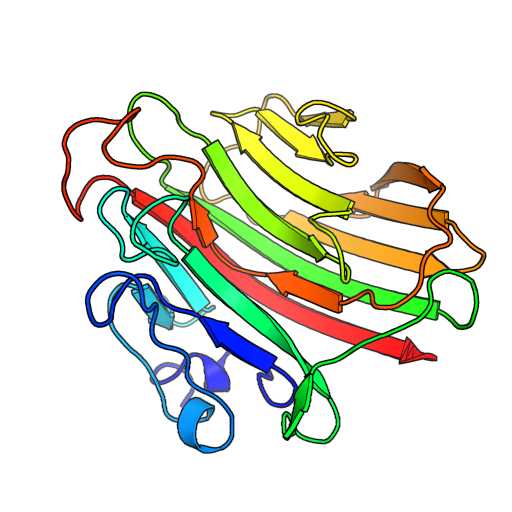 . HIS A 1 119 ? 20.810 19.809 33.240 1.00 4.92 119 HIS A N 1
ATOM 894 C CA . HIS A 1 119 ? 20.580 18.513 32.620 1.00 6.34 119 HIS A CA 1
ATOM 895 C C . HIS A 1 119 ? 19.070 18.390 32.458 1.00 6.13 119 HIS A C 1
ATOM 896 O O . HIS A 1 119 ? 18.320 19.034 33.191 1.00 6.58 119 HIS A O 1
ATOM 903 N N . ASP A 1 120 ? 18.609 17.614 31.484 1.00 6.86 120 ASP A N 1
ATOM 904 C CA . ASP A 1 120 ? 17.170 17.424 31.360 1.00 7.84 120 ASP A CA 1
ATOM 905 C C . ASP A 1 120 ? 16.844 15.940 31.303 1.00 7.65 120 ASP A C 1
ATOM 906 O O . ASP A 1 120 ? 17.654 15.116 31.723 1.00 9.22 120 ASP A O 1
ATOM 911 N N . GLY A 1 121 ? 15.663 15.595 30.805 1.00 8.77 121 GLY A N 1
ATOM 912 C CA . GLY A 1 121 ? 15.279 14.197 30.748 1.00 9.87 121 GLY A CA 1
ATOM 913 C C . GLY A 1 121 ? 16.047 13.352 29.750 1.00 10.27 121 GLY A C 1
ATOM 914 O O . GLY A 1 121 ? 15.977 12.123 29.794 1.00 12.39 121 GLY A O 1
ATOM 915 N N . ASP A 1 122 ? 16.790 13.997 28.857 1.00 10.21 122 ASP A N 1
ATOM 916 C CA . ASP A 1 122 ? 17.548 13.277 27.840 1.00 10.83 122 ASP A CA 1
ATOM 917 C C . ASP A 1 122 ? 19.056 13.248 28.043 1.00 10.49 122 ASP A C 1
ATOM 918 O O . ASP A 1 122 ? 19.688 12.218 27.817 1.00 11.55 122 ASP A O 1
ATOM 923 N N . ASP A 1 123 ? 19.639 14.370 28.454 1.00 10.58 123 ASP A N 1
ATOM 924 C CA . ASP A 1 123 ? 21.084 14.421 28.654 1.00 10.78 123 ASP A CA 1
ATOM 925 C C . ASP A 1 123 ? 21.510 15.797 29.159 1.00 9.58 123 ASP A C 1
ATOM 926 O O . ASP A 1 123 ? 20.668 16.631 29.497 1.00 9.23 123 ASP A O 1
ATOM 931 N N . ASP A 1 124 ? 22.817 16.030 29.233 1.00 8.78 124 ASP A N 1
ATOM 932 C CA . ASP A 1 124 ? 23.309 17.322 29.690 1.00 8.46 124 ASP A CA 1
ATOM 933 C C . ASP A 1 124 ? 22.980 18.378 28.640 1.00 7.73 124 ASP A C 1
ATOM 934 O O . ASP A 1 124 ? 23.061 18.121 27.437 1.00 10.34 124 ASP A O 1
ATOM 939 N N . VAL A 1 125 ? 22.593 19.561 29.103 1.00 6.25 125 VAL A N 1
ATOM 940 C CA . VAL A 1 125 ? 22.223 20.658 28.216 1.00 6.48 125 VAL A CA 1
ATOM 941 C C . VAL A 1 125 ? 23.395 21.619 28.033 1.00 5.64 125 VAL A C 1
ATOM 942 O O . VAL A 1 125 ? 23.751 21.975 26.911 1.00 6.49 125 VAL A O 1
ATOM 946 N N . THR A 1 126 ? 23.983 22.038 29.146 1.00 5.12 126 THR A N 1
ATOM 947 C CA . THR A 1 126 ? 25.136 22.930 29.137 1.00 5.25 126 THR A CA 1
ATOM 948 C C . THR A 1 126 ? 25.813 22.768 30.489 1.00 4.49 126 THR A C 1
ATOM 949 O O . THR A 1 126 ? 25.142 22.695 31.520 1.00 5.33 126 THR A O 1
ATOM 953 N N . VAL A 1 127 ? 27.140 22.684 30.481 1.00 4.69 127 VAL A N 1
ATOM 954 C CA . VAL A 1 127 ? 27.890 22.494 31.715 1.00 4.70 127 VAL A CA 1
ATOM 955 C C . VAL A 1 127 ? 29.182 23.307 31.725 1.00 4.04 127 VAL A C 1
ATOM 956 O O . VAL A 1 127 ? 29.633 23.793 30.684 1.00 4.57 127 VAL A O 1
ATOM 960 N N . PHE A 1 128 ? 29.751 23.463 32.919 1.00 4.56 128 PHE A N 1
ATOM 961 C CA . PHE A 1 128 ? 31.035 24.138 33.101 1.00 3.78 128 PHE A CA 1
ATOM 962 C C . PHE A 1 128 ? 32.019 22.972 33.071 1.00 3.93 128 PHE A C 1
ATOM 963 O O . PHE A 1 128 ? 32.007 22.109 33.957 1.00 4.66 128 PHE A O 1
ATOM 971 N N . ARG A 1 129 ? 32.860 22.954 32.043 1.00 4.51 129 ARG A N 1
ATOM 972 C CA . ARG A 1 129 ? 33.804 21.870 31.824 1.00 4.69 129 ARG A CA 1
ATOM 973 C C . ARG A 1 129 ? 35.250 22.339 31.731 1.00 4.07 129 ARG A C 1
ATOM 974 O O . ARG A 1 129 ? 35.591 23.168 30.884 1.00 4.91 129 ARG A O 1
ATOM 982 N N . LEU A 1 130 ? 36.101 21.801 32.598 1.00 4.19 130 LEU A N 1
ATOM 983 C CA . LEU A 1 130 ? 37.513 22.152 32.581 1.00 4.53 130 LEU A CA 1
ATOM 984 C C . LEU A 1 130 ? 38.330 21.049 31.918 1.00 4.41 130 LEU A C 1
ATOM 985 O O . LEU A 1 130 ? 38.149 19.864 32.213 1.00 4.97 130 LEU A O 1
ATOM 990 N N . GLU A 1 131 ? 39.208 21.451 31.004 1.00 4.18 131 GLU A N 1
ATOM 991 C CA . GLU A 1 131 ? 40.119 20.533 30.326 1.00 4.56 131 GLU A CA 1
ATOM 992 C C . GLU A 1 131 ? 41.492 21.186 30.474 1.00 4.75 131 GLU A C 1
ATOM 993 O O . GLU A 1 131 ? 41.803 22.152 29.779 1.00 5.16 131 GLU A O 1
ATOM 999 N N . GLY A 1 132 ? 42.302 20.675 31.399 1.00 5.45 132 GLY A N 1
ATOM 1000 C CA . GLY A 1 132 ? 43.616 21.254 31.629 1.00 6.03 132 GLY A CA 1
ATOM 1001 C C . GLY A 1 132 ? 43.449 22.625 32.262 1.00 5.44 132 GLY A C 1
ATOM 1002 O O . GLY A 1 132 ? 43.003 22.733 33.405 1.00 7.28 132 GLY A O 1
ATOM 1003 N N . THR A 1 133 ? 43.810 23.678 31.531 1.00 5.42 133 THR A N 1
ATOM 1004 C CA . THR A 1 133 ? 43.652 25.038 32.033 1.00 5.49 133 THR A CA 1
ATOM 1005 C C . THR A 1 133 ? 42.598 25.771 31.206 1.00 4.66 133 THR A C 1
ATOM 1006 O O . THR A 1 133 ? 42.430 26.982 31.335 1.00 5.37 133 THR A O 1
ATOM 1010 N N . SER A 1 134 ? 41.887 25.032 30.358 1.00 4.90 134 SER A N 1
ATOM 1011 C CA . SER A 1 134 ? 40.853 25.623 29.522 1.00 4.98 134 SER A CA 1
ATOM 1012 C C . SER A 1 134 ? 39.469 25.290 30.049 1.00 3.95 134 SER A C 1
ATOM 1013 O O . SER A 1 134 ? 39.051 24.131 30.047 1.00 4.68 134 SER A O 1
ATOM 1016 N N . LEU A 1 135 ? 38.775 26.323 30.513 1.00 4.29 135 LEU A N 1
ATOM 1017 C CA . LEU A 1 135 ? 37.428 26.186 31.048 1.00 4.02 135 LEU A CA 1
ATOM 1018 C C . LEU A 1 135 ? 36.432 26.551 29.954 1.00 4.35 135 LEU A C 1
ATOM 1019 O O . LEU A 1 135 ? 36.534 27.616 29.342 1.00 4.74 135 LEU A O 1
ATOM 1024 N N . TYR A 1 136 ? 35.472 25.662 29.719 1.00 3.72 136 TYR A N 1
ATOM 1025 C CA . TYR A 1 136 ? 34.457 25.862 28.692 1.00 4.21 136 TYR A CA 1
ATOM 1026 C C . TYR A 1 136 ? 33.044 25.806 29.231 1.00 4.91 136 TYR A C 1
ATOM 1027 O O . TYR A 1 136 ? 32.785 25.222 30.286 1.00 4.75 136 TYR A O 1
ATOM 1036 N N . ILE A 1 137 ? 32.141 26.422 28.476 1.00 5.37 137 ILE A N 1
ATOM 1037 C CA . ILE A 1 137 ? 30.715 26.329 28.742 1.00 4.78 137 ILE A CA 1
ATOM 1038 C C . ILE A 1 137 ? 30.319 25.499 27.523 1.00 4.67 137 ILE A C 1
ATOM 1039 O O . ILE A 1 137 ? 30.562 25.898 26.377 1.00 5.26 137 ILE A O 1
ATOM 1044 N N . THR A 1 138 ? 29.743 24.331 27.767 1.00 4.82 138 THR A N 1
ATOM 1045 C CA . THR A 1 138 ? 29.362 23.436 26.688 1.00 5.47 138 THR A CA 1
ATOM 1046 C C . THR A 1 138 ? 27.945 23.684 26.193 1.00 5.62 138 THR A C 1
ATOM 1047 O O . THR A 1 138 ? 27.194 24.466 26.772 1.00 5.47 138 THR A O 1
ATOM 1051 N N . LYS A 1 139 ? 27.601 23.016 25.098 1.00 5.74 139 LYS A N 1
ATOM 1052 C CA . LYS A 1 139 ? 26.266 23.084 24.521 1.00 6.75 139 LYS A CA 1
ATOM 1053 C C . LYS A 1 139 ? 26.009 21.698 23.957 1.00 6.92 139 LYS A C 1
ATOM 1054 O O . LYS A 1 139 ? 26.553 21.333 22.914 1.00 7.07 139 LYS A O 1
ATOM 1060 N N . GLY A 1 140 ? 25.193 20.920 24.656 1.00 7.19 140 GLY A N 1
ATOM 1061 C CA . GLY A 1 140 ? 24.915 19.574 24.195 1.00 8.37 140 GLY A CA 1
ATOM 1062 C C . GLY A 1 140 ? 26.214 18.795 24.081 1.00 8.59 140 GLY A C 1
ATOM 1063 O O . GLY A 1 140 ? 27.045 18.826 24.990 1.00 9.40 140 GLY A O 1
ATOM 1064 N N . ASP A 1 141 ? 26.402 18.111 22.956 1.00 9.57 141 ASP A N 1
ATOM 1065 C CA . ASP A 1 141 ? 27.606 17.317 22.741 1.00 10.23 141 ASP A CA 1
ATOM 1066 C C . ASP A 1 141 ? 28.844 18.132 22.383 1.00 9.29 141 ASP A C 1
ATOM 1067 O O . ASP A 1 141 ? 29.929 17.571 22.247 1.00 9.79 141 ASP A O 1
ATOM 1072 N N . ASP A 1 142 ? 28.692 19.443 22.224 1.00 8.37 142 ASP A N 1
ATOM 1073 C CA . ASP A 1 142 ? 29.839 20.283 21.888 1.00 7.56 142 ASP A CA 1
ATOM 1074 C C . ASP A 1 142 ? 30.557 20.693 23.169 1.00 6.55 142 ASP A C 1
ATOM 1075 O O . ASP A 1 142 ? 30.163 21.655 23.838 1.00 7.02 142 ASP A O 1
ATOM 1080 N N . THR A 1 143 ? 31.616 19.958 23.494 1.00 6.61 143 THR A N 1
ATOM 1081 C CA . THR A 1 143 ? 32.403 20.207 24.698 1.00 6.29 143 THR A CA 1
ATOM 1082 C C . THR A 1 143 ? 33.194 21.513 24.665 1.00 6.02 143 THR A C 1
ATOM 1083 O O . THR A 1 143 ? 33.684 21.962 25.702 1.00 6.46 143 THR A O 1
ATOM 1087 N N . HIS A 1 144 ? 33.321 22.115 23.483 1.00 5.92 144 HIS A N 1
ATOM 1088 C CA . HIS A 1 144 ? 34.078 23.357 23.331 1.00 6.34 144 HIS A CA 1
ATOM 1089 C C . HIS A 1 144 ? 33.230 24.521 22.814 1.00 6.32 144 HIS A C 1
ATOM 1090 O O . HIS A 1 144 ? 33.749 25.445 22.190 1.00 7.08 144 HIS A O 1
ATOM 1097 N N . HIS A 1 145 ? 31.930 24.479 23.082 1.00 5.89 145 HIS A N 1
ATOM 1098 C CA . HIS A 1 145 ? 31.016 25.523 22.628 1.00 6.16 145 HIS A CA 1
ATOM 1099 C C . HIS A 1 145 ? 31.550 26.939 22.853 1.00 5.91 145 HIS A C 1
ATOM 1100 O O . HIS A 1 145 ? 31.567 27.758 21.932 1.00 6.61 145 HIS A O 1
ATOM 1107 N N . LYS A 1 146 ? 31.983 27.225 24.076 1.00 5.64 146 LYS A N 1
ATOM 1108 C CA . LYS A 1 146 ? 32.518 28.540 24.403 1.00 5.35 146 LYS A CA 1
ATOM 1109 C C . LYS A 1 146 ? 33.673 28.440 25.385 1.00 5.53 146 LYS A C 1
ATOM 1110 O O . LYS A 1 146 ? 33.517 27.927 26.491 1.00 5.46 146 LYS A O 1
ATOM 1116 N N . LEU A 1 147 ? 34.839 28.915 24.966 1.00 5.76 147 LEU A N 1
ATOM 1117 C CA . LEU A 1 147 ? 36.001 28.922 25.840 1.00 5.43 147 LEU A CA 1
ATOM 1118 C C . LEU A 1 147 ? 35.863 30.135 26.754 1.00 5.35 147 LEU A C 1
ATOM 1119 O O . LEU A 1 147 ? 35.783 31.267 26.280 1.00 6.05 147 LEU A O 1
ATOM 1124 N N . VAL A 1 148 ? 35.807 29.899 28.058 1.00 5.18 148 VAL A N 1
ATOM 1125 C CA . VAL A 1 148 ? 35.709 30.993 29.015 1.00 5.89 148 VAL A CA 1
ATOM 1126 C C . VAL A 1 148 ? 37.107 31.583 29.190 1.00 5.36 148 VAL A C 1
ATOM 1127 O O . VAL A 1 148 ? 37.296 32.798 29.128 1.00 5.73 148 VAL A O 1
ATOM 1131 N N . THR A 1 149 ? 38.082 30.707 29.404 1.00 5.29 149 THR A N 1
ATOM 1132 C CA . THR A 1 149 ? 39.471 31.116 29.562 1.00 5.68 149 THR A CA 1
ATOM 1133 C C . THR A 1 149 ? 40.390 29.920 29.361 1.00 5.11 149 THR A C 1
ATOM 1134 O O . THR A 1 149 ? 40.042 28.794 29.720 1.00 5.39 149 THR A O 1
ATOM 1138 N N . SER A 1 150 ? 41.551 30.165 28.763 1.00 5.46 150 SER A N 1
ATOM 1139 C CA . SER A 1 150 ? 42.540 29.115 28.549 1.00 5.44 150 SER A CA 1
ATOM 1140 C C . SER A 1 150 ? 43.572 29.238 29.665 1.00 5.35 150 SER A C 1
ATOM 1141 O O . SER A 1 150 ? 44.596 28.553 29.663 1.00 6.12 150 SER A O 1
ATOM 1144 N N . ASP A 1 151 ? 43.280 30.106 30.628 1.00 5.46 151 ASP A N 1
ATOM 1145 C CA . ASP A 1 151 ? 44.185 30.358 31.737 1.00 5.98 151 ASP A CA 1
ATOM 1146 C C . ASP A 1 151 ? 43.539 30.118 33.103 1.00 5.98 151 ASP A C 1
ATOM 1147 O O . ASP A 1 151 ? 43.752 30.888 34.042 1.00 7.30 151 ASP A O 1
ATOM 1152 N N . TYR A 1 152 ? 42.741 29.056 33.216 1.00 6.15 152 TYR A N 1
ATOM 1153 C CA . TYR A 1 152 ? 42.123 28.734 34.498 1.00 6.06 152 TYR A CA 1
ATOM 1154 C C . TYR A 1 152 ? 43.180 28.048 35.352 1.00 6.20 152 TYR A C 1
ATOM 1155 O O . TYR A 1 152 ? 43.762 27.039 34.948 1.00 7.03 152 TYR A O 1
ATOM 1164 N N . LYS A 1 153 ? 43.409 28.590 36.540 1.00 6.27 153 LYS A N 1
ATOM 1165 C CA . LYS A 1 153 ? 44.408 28.051 37.448 1.00 6.95 153 LYS A CA 1
ATOM 1166 C C . LYS A 1 153 ? 43.748 27.244 38.556 1.00 6.52 153 LYS A C 1
ATOM 1167 O O . LYS A 1 153 ? 42.839 27.727 39.229 1.00 6.06 153 LYS A O 1
ATOM 1173 N N . LEU A 1 154 ? 44.198 26.006 38.731 1.00 6.52 154 LEU A N 1
ATOM 1174 C CA . LEU A 1 154 ? 43.631 25.143 39.755 1.00 6.96 154 LEU A CA 1
ATOM 1175 C C . LEU A 1 154 ? 43.553 25.842 41.104 1.00 6.86 154 LEU A C 1
ATOM 1176 O O . LEU A 1 154 ? 44.452 26.594 41.493 1.00 6.85 154 LEU A O 1
ATOM 1181 N N . ASN A 1 155 ? 42.445 25.586 41.793 1.00 6.58 155 ASN A N 1
ATOM 1182 C CA . ASN A 1 155 ? 42.151 26.132 43.111 1.00 7.02 155 ASN A CA 1
ATOM 1183 C C . ASN A 1 155 ? 41.661 27.571 43.115 1.00 7.62 155 ASN A C 1
ATOM 1184 O O . ASN A 1 155 ? 41.485 28.168 44.175 1.00 9.85 155 ASN A O 1
ATOM 1189 N N . THR A 1 156 ? 41.428 28.131 41.933 1.00 6.70 156 THR A N 1
ATOM 1190 C CA . THR A 1 156 ? 40.923 29.493 41.853 1.00 7.05 156 THR A CA 1
ATOM 1191 C C . THR A 1 156 ? 39.403 29.443 41.921 1.00 5.83 156 THR A C 1
ATOM 1192 O O . THR A 1 156 ? 38.753 28.763 41.125 1.00 6.30 156 THR A O 1
ATOM 1196 N N . VAL A 1 157 ? 38.838 30.161 42.882 1.00 6.08 157 VAL A N 1
ATOM 1197 C CA . VAL A 1 157 ? 37.395 30.194 43.041 1.00 6.26 157 VAL A CA 1
ATOM 1198 C C . VAL A 1 157 ? 36.787 31.184 42.060 1.00 5.32 157 VAL A C 1
ATOM 1199 O O . VAL A 1 157 ? 37.283 32.300 41.899 1.00 6.79 157 VAL A O 1
ATOM 1203 N N . PHE A 1 158 ? 35.724 30.759 41.386 1.00 5.44 158 PHE A N 1
ATOM 1204 C CA . PHE A 1 158 ? 35.020 31.624 40.451 1.00 5.57 158 PHE A CA 1
ATOM 1205 C C . PHE A 1 158 ? 33.536 31.488 40.736 1.00 5.81 158 PHE A C 1
ATOM 1206 O O . PHE A 1 158 ? 33.103 30.538 41.399 1.00 5.72 158 PHE A O 1
ATOM 1214 N N . GLU A 1 159 ? 32.764 32.454 40.257 1.00 5.98 159 GLU A N 1
ATOM 1215 C CA . GLU A 1 159 ? 31.328 32.430 40.448 1.00 5.87 159 GLU A CA 1
ATOM 1216 C C . GLU A 1 159 ? 30.660 32.168 39.109 1.00 5.76 159 GLU A C 1
ATOM 1217 O O . GLU A 1 159 ? 30.846 32.919 38.151 1.00 7.19 159 GLU A O 1
ATOM 1223 N N . GLY A 1 160 ? 29.904 31.080 39.041 1.00 5.40 160 GLY A N 1
ATOM 1224 C CA . GLY A 1 160 ? 29.199 30.755 37.820 1.00 5.39 160 GLY A CA 1
ATOM 1225 C C . GLY A 1 160 ? 27.718 30.966 38.041 1.00 5.04 160 GLY A C 1
ATOM 1226 O O . GLY A 1 160 ? 27.233 30.904 39.173 1.00 4.84 160 GLY A O 1
ATOM 1227 N N . LYS A 1 161 ? 26.995 31.240 36.965 1.00 5.14 161 LYS A N 1
ATOM 1228 C CA . LYS A 1 161 ? 25.560 31.427 37.075 1.00 5.20 161 LYS A CA 1
ATOM 1229 C C . LYS A 1 161 ? 24.832 31.012 35.812 1.00 4.82 161 LYS A C 1
ATOM 1230 O O . LYS A 1 161 ? 25.277 31.301 34.700 1.00 5.63 161 LYS A O 1
ATOM 1236 N N . PHE A 1 162 ? 23.725 30.304 36.003 1.00 4.89 162 PHE A N 1
ATOM 1237 C CA . PHE A 1 162 ? 22.854 29.890 34.911 1.00 4.47 162 PHE A CA 1
ATOM 1238 C C . PHE A 1 162 ? 21.536 30.616 35.159 1.00 4.85 162 PHE A C 1
ATOM 1239 O O . PHE A 1 162 ? 21.028 30.603 36.282 1.00 5.36 162 PHE A O 1
ATOM 1247 N N . VAL A 1 163 ? 20.987 31.248 34.129 1.00 4.89 163 VAL A N 1
ATOM 1248 C CA . VAL A 1 163 ? 19.682 31.892 34.245 1.00 5.95 163 VAL A CA 1
ATOM 1249 C C . VAL A 1 163 ? 18.896 31.396 33.040 1.00 5.14 163 VAL A C 1
ATOM 1250 O O . VAL A 1 163 ? 19.281 31.643 31.896 1.00 5.89 163 VAL A O 1
ATOM 1254 N N . VAL A 1 164 ? 17.816 30.669 33.302 1.00 5.32 164 VAL A N 1
ATOM 1255 C CA . VAL A 1 164 ? 16.987 30.130 32.234 1.00 5.68 164 VAL A CA 1
ATOM 1256 C C . VAL A 1 164 ? 15.613 30.780 32.248 1.00 5.25 164 VAL A C 1
ATOM 1257 O O . VAL A 1 164 ? 14.930 30.792 33.274 1.00 5.90 164 VAL A O 1
ATOM 1261 N N . SER A 1 165 ? 15.222 31.330 31.104 1.00 6.10 165 SER A N 1
ATOM 1262 C CA . SER A 1 165 ? 13.922 31.972 30.960 1.00 6.49 165 SER A CA 1
ATOM 1263 C C . SER A 1 165 ? 13.670 32.268 29.487 1.00 6.93 165 SER A C 1
ATOM 1264 O O . SER A 1 165 ? 14.611 32.457 28.719 1.00 6.99 165 SER A O 1
ATOM 1267 N N . GLY A 1 166 ? 12.400 32.286 29.097 1.00 7.51 166 GLY A N 1
ATOM 1268 C CA . GLY A 1 166 ? 12.045 32.582 27.719 1.00 8.39 166 GLY A CA 1
ATOM 1269 C C . GLY A 1 166 ? 12.699 31.722 26.652 1.00 8.31 166 GLY A C 1
ATOM 1270 O O . GLY A 1 166 ? 12.961 32.198 25.545 1.00 8.97 166 GLY A O 1
ATOM 1271 N N . GLY A 1 167 ? 12.958 30.460 26.975 1.00 7.97 167 GLY A N 1
ATOM 1272 C CA . GLY A 1 167 ? 13.572 29.557 26.017 1.00 8.23 167 GLY A CA 1
ATOM 1273 C C . GLY A 1 167 ? 15.039 29.835 25.756 1.00 7.67 167 GLY A C 1
ATOM 1274 O O . GLY A 1 167 ? 15.579 29.433 24.724 1.00 8.60 167 GLY A O 1
ATOM 1275 N N . LYS A 1 168 ? 15.688 30.520 26.691 1.00 7.42 168 LYS A N 1
ATOM 1276 C CA . LYS A 1 168 ? 17.100 30.852 26.552 1.00 7.97 168 LYS A CA 1
ATOM 1277 C C . LYS A 1 168 ? 17.851 30.601 27.851 1.00 7.04 168 LYS A C 1
ATOM 1278 O O . LYS A 1 168 ? 17.318 30.815 28.938 1.00 8.37 168 LYS A O 1
ATOM 1284 N N . ILE A 1 169 ? 19.094 30.149 27.726 1.00 6.18 169 ILE A N 1
ATOM 1285 C CA . ILE A 1 169 ? 19.944 29.910 28.883 1.00 6.13 169 ILE A CA 1
ATOM 1286 C C . ILE A 1 169 ? 21.103 30.902 28.809 1.00 5.91 169 ILE A C 1
ATOM 1287 O O . ILE A 1 169 ? 21.870 30.892 27.847 1.00 7.58 169 ILE A O 1
ATOM 1292 N N . LYS A 1 170 ? 21.209 31.768 29.809 1.00 5.17 170 LYS A N 1
ATOM 1293 C CA . LYS A 1 170 ? 22.294 32.741 29.879 1.00 5.71 170 LYS A CA 1
ATOM 1294 C C . LYS A 1 170 ? 23.295 32.172 30.879 1.00 5.08 170 LYS A C 1
ATOM 1295 O O . LYS A 1 170 ? 22.920 31.839 32.003 1.00 5.31 170 LYS A O 1
ATOM 1301 N N . VAL A 1 171 ? 24.556 32.058 30.473 1.00 4.72 171 VAL A N 1
ATOM 1302 C CA . VAL A 1 171 ? 25.589 31.505 31.344 1.00 5.23 171 VAL A CA 1
ATOM 1303 C C . VAL A 1 171 ? 26.648 32.562 31.638 1.00 5.01 171 VAL A C 1
ATOM 1304 O O . VAL A 1 171 ? 27.220 33.150 30.719 1.00 5.60 171 VAL A O 1
ATOM 1308 N N . TYR A 1 172 ? 26.904 32.786 32.924 1.00 5.08 172 TYR A N 1
ATOM 1309 C CA . TYR A 1 172 ? 27.856 33.797 33.378 1.00 5.25 172 TYR A CA 1
ATOM 1310 C C . TYR A 1 172 ? 29.052 33.218 34.124 1.00 5.17 172 TYR A C 1
ATOM 1311 O O . TYR A 1 172 ? 28.948 32.185 34.786 1.00 5.41 172 TYR A O 1
ATOM 1320 N N . TYR A 1 173 ? 30.177 33.920 34.022 1.00 5.29 173 TYR A N 1
ATOM 1321 C CA . TYR A 1 173 ? 31.422 33.561 34.696 1.00 5.50 173 TYR A CA 1
ATOM 1322 C C . TYR A 1 173 ? 31.913 34.868 35.313 1.00 5.67 173 TYR A C 1
ATOM 1323 O O . TYR A 1 173 ? 32.194 35.836 34.598 1.00 6.07 173 TYR A O 1
ATOM 1332 N N . ASN A 1 174 ? 31.999 34.891 36.638 1.00 6.34 174 ASN A N 1
ATOM 1333 C CA . ASN A 1 174 ? 32.408 36.079 37.375 1.00 7.57 174 ASN A CA 1
ATOM 1334 C C . ASN A 1 174 ? 31.645 37.326 36.932 1.00 8.28 174 ASN A C 1
ATOM 1335 O O . ASN A 1 174 ? 32.221 38.401 36.746 1.00 9.70 174 ASN A O 1
ATOM 1340 N N . GLY A 1 175 ? 30.336 37.159 36.765 1.00 8.46 175 GLY A N 1
ATOM 1341 C CA . GLY A 1 175 ? 29.471 38.263 36.384 1.00 9.15 175 GLY A CA 1
ATOM 1342 C C . GLY A 1 175 ? 29.385 38.624 34.915 1.00 9.69 175 GLY A C 1
ATOM 1343 O O . GLY A 1 175 ? 28.548 39.442 34.534 1.00 11.34 175 GLY A O 1
ATOM 1344 N N . VAL A 1 176 ? 30.227 38.021 34.084 1.00 8.60 176 VAL A N 1
ATOM 1345 C CA . VAL A 1 176 ? 30.225 38.327 32.659 1.00 8.54 176 VAL A CA 1
ATOM 1346 C C . VAL A 1 176 ? 29.514 37.254 31.836 1.00 6.71 176 VAL A C 1
ATOM 1347 O O . VAL A 1 176 ? 29.798 36.063 31.970 1.00 6.37 176 VAL A O 1
ATOM 1351 N N . LEU A 1 177 ? 28.585 37.685 30.986 1.00 6.99 177 LEU A N 1
ATOM 1352 C CA . LEU A 1 177 ? 27.840 36.768 30.131 1.00 7.42 177 LEU A CA 1
ATOM 1353 C C . LEU A 1 177 ? 28.807 36.096 29.162 1.00 7.07 177 LEU A C 1
ATOM 1354 O O . LEU A 1 177 ? 29.535 36.769 28.429 1.00 8.77 177 LEU A O 1
ATOM 1359 N N . GLN A 1 178 ? 28.808 34.767 29.162 1.00 6.66 178 GLN A N 1
ATOM 1360 C CA . GLN A 1 178 ? 29.700 33.994 28.304 1.00 6.62 178 GLN A CA 1
ATOM 1361 C C . GLN A 1 178 ? 29.018 33.504 27.040 1.00 6.35 178 GLN A C 1
ATOM 1362 O O . GLN A 1 178 ? 29.622 33.471 25.966 1.00 7.19 178 GLN A O 1
ATOM 1368 N N . THR A 1 179 ? 27.759 33.106 27.174 1.00 6.63 179 THR A N 1
ATOM 1369 C CA . THR A 1 179 ? 27.005 32.607 26.038 1.00 6.79 179 THR A CA 1
ATOM 1370 C C . THR A 1 179 ? 25.523 32.539 26.362 1.00 5.75 179 THR A C 1
ATOM 1371 O O . THR A 1 179 ? 25.131 32.492 27.530 1.00 6.70 179 THR A O 1
ATOM 1375 N N . THR A 1 180 ? 24.710 32.564 25.312 1.00 6.22 180 THR A N 1
ATOM 1376 C CA . THR A 1 180 ? 23.265 32.455 25.436 1.00 6.78 180 THR A CA 1
ATOM 1377 C C . THR A 1 180 ? 22.902 31.279 24.541 1.00 6.90 180 THR A C 1
ATOM 1378 O O . THR A 1 180 ? 23.191 31.290 23.343 1.00 8.28 180 THR A O 1
ATOM 1382 N N . ILE A 1 181 ? 22.291 30.260 25.136 1.00 7.30 181 ILE A N 1
ATOM 1383 C CA . ILE A 1 181 ? 21.922 29.049 24.420 1.00 8.11 181 ILE A CA 1
ATOM 1384 C C . ILE A 1 181 ? 20.414 28.878 24.304 1.00 7.82 181 ILE A C 1
ATOM 1385 O O . ILE A 1 181 ? 19.693 28.982 25.294 1.00 7.64 181 ILE A O 1
ATOM 1390 N N . SER A 1 182 ? 19.942 28.622 23.089 1.00 8.85 182 SER A N 1
ATOM 1391 C CA . SER A 1 182 ? 18.519 28.408 22.859 1.00 10.00 182 SER A CA 1
ATOM 1392 C C . SER A 1 182 ? 18.171 27.027 23.403 1.00 9.71 182 SER A C 1
ATOM 1393 O O . SER A 1 182 ? 18.831 26.039 23.082 1.00 10.49 182 SER A O 1
ATOM 1396 N N . HIS A 1 183 ? 17.134 26.965 24.230 1.00 9.26 183 HIS A N 1
ATOM 1397 C CA . HIS A 1 183 ? 16.709 25.710 24.839 1.00 9.08 183 HIS A CA 1
ATOM 1398 C C . HIS A 1 183 ? 15.240 25.848 25.222 1.00 8.99 183 HIS A C 1
ATOM 1399 O O . HIS A 1 183 ? 14.884 26.714 26.018 1.00 8.90 183 HIS A O 1
ATOM 1406 N N . THR A 1 184 ? 14.391 24.987 24.669 1.00 10.10 184 THR A N 1
ATOM 1407 C CA . THR A 1 184 ? 12.958 25.066 24.936 1.00 12.02 184 THR A CA 1
ATOM 1408 C C . THR A 1 184 ? 12.325 23.839 25.582 1.00 11.70 184 THR A C 1
ATOM 1409 O O . THR A 1 184 ? 11.129 23.838 25.871 1.00 12.67 184 THR A O 1
ATOM 1413 N N . SER A 1 185 ? 13.110 22.794 25.811 1.00 12.48 185 SER A N 1
ATOM 1414 C CA . SER A 1 185 ? 12.559 21.593 26.423 1.00 13.46 185 SER A CA 1
ATOM 1415 C C . SER A 1 185 ? 12.348 21.798 27.917 1.00 11.43 185 SER A C 1
ATOM 1416 O O . SER A 1 185 ? 12.953 22.683 28.525 1.00 11.25 185 SER A O 1
ATOM 1419 N N . SER A 1 186 ? 11.471 20.987 28.500 1.00 10.06 186 SER A N 1
ATOM 1420 C CA . SER A 1 186 ? 11.200 21.048 29.929 1.00 9.90 186 SER A CA 1
ATOM 1421 C C . SER A 1 186 ? 11.950 19.887 30.573 1.00 8.64 186 SER A C 1
ATOM 1422 O O . SER A 1 186 ? 12.799 19.268 29.931 1.00 9.18 186 SER A O 1
ATOM 1425 N N . GLY A 1 187 ? 11.644 19.595 31.833 1.00 7.66 187 GLY A N 1
ATOM 1426 C CA . GLY A 1 187 ? 12.317 18.508 32.524 1.00 7.73 187 GLY A CA 1
ATOM 1427 C C . GLY A 1 187 ? 13.759 18.821 32.893 1.00 6.53 187 GLY A C 1
ATOM 1428 O O . GLY A 1 187 ? 14.577 17.917 33.056 1.00 6.56 187 GLY A O 1
ATOM 1429 N N . ASN A 1 188 ? 14.072 20.105 33.028 1.00 5.72 188 ASN A N 1
ATOM 1430 C CA . ASN A 1 188 ? 15.424 20.534 33.376 1.00 5.85 188 ASN A CA 1
ATOM 1431 C C . ASN A 1 188 ? 15.667 20.519 34.878 1.00 5.35 188 ASN A C 1
ATOM 1432 O O . ASN A 1 188 ? 14.732 20.617 35.671 1.00 5.77 188 ASN A O 1
ATOM 1437 N N . TYR A 1 189 ? 16.937 20.399 35.255 1.00 4.77 189 TYR A N 1
ATOM 1438 C CA . TYR A 1 189 ? 17.341 20.426 36.652 1.00 5.11 189 TYR A CA 1
ATOM 1439 C C . TYR A 1 189 ? 18.824 20.758 36.735 1.00 3.96 189 TYR A C 1
ATOM 1440 O O . TYR A 1 189 ? 19.575 20.564 35.774 1.00 4.81 189 TYR A O 1
ATOM 1449 N N . PHE A 1 190 ? 19.233 21.286 37.881 1.00 4.14 190 PHE A N 1
ATOM 1450 C CA . PHE A 1 190 ? 20.619 21.675 38.104 1.00 3.93 190 PHE A CA 1
ATOM 1451 C C . PHE A 1 190 ? 21.434 20.592 38.805 1.00 3.77 190 PHE A C 1
ATOM 1452 O O . PHE A 1 190 ? 20.890 19.741 39.520 1.00 4.29 190 PHE A O 1
ATOM 1460 N N . LYS A 1 191 ? 22.746 20.642 38.588 1.00 4.38 191 LYS A N 1
ATOM 1461 C CA . LYS A 1 191 ? 23.691 19.734 39.233 1.00 4.28 191 LYS A CA 1
ATOM 1462 C C . LYS A 1 191 ? 24.965 20.523 39.517 1.00 4.97 191 LYS A C 1
ATOM 1463 O O . LYS A 1 191 ? 25.282 21.478 38.806 1.00 4.33 191 LYS A O 1
ATOM 1469 N N . ALA A 1 192 ? 25.691 20.125 40.557 1.00 4.16 192 ALA A N 1
ATOM 1470 C CA . ALA A 1 192 ? 26.945 20.778 40.921 1.00 4.42 192 ALA A CA 1
ATOM 1471 C C . ALA A 1 192 ? 27.794 19.807 41.729 1.00 4.09 192 ALA A C 1
ATOM 1472 O O . ALA A 1 192 ? 27.278 19.094 42.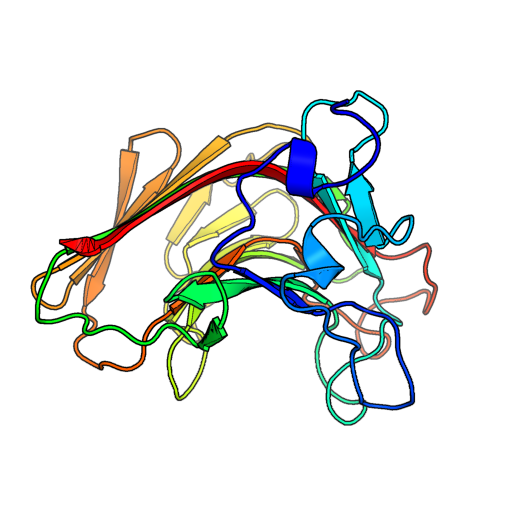587 1.00 4.63 192 ALA A O 1
ATOM 1474 N N . GLY A 1 193 ? 29.093 19.783 41.445 1.00 4.83 193 GLY A N 1
ATOM 1475 C CA . GLY A 1 193 ? 29.996 18.887 42.146 1.00 4.17 193 GLY A CA 1
ATOM 1476 C C . GLY A 1 193 ? 31.164 18.499 41.261 1.00 4.47 193 GLY A C 1
ATOM 1477 O O . GLY A 1 193 ? 31.650 19.318 40.481 1.00 6.58 193 GLY A O 1
ATOM 1478 N N . ALA A 1 194 ? 31.617 17.253 41.380 1.00 4.52 194 ALA A N 1
ATOM 1479 C CA . ALA A 1 194 ? 32.732 16.758 40.579 1.00 4.74 194 ALA A CA 1
ATOM 1480 C C . ALA A 1 194 ? 32.305 15.578 39.715 1.00 4.36 194 ALA A C 1
ATOM 1481 O O . ALA A 1 194 ? 32.084 14.475 40.217 1.00 5.93 194 ALA A O 1
ATOM 1483 N N . TYR A 1 195 ? 32.180 15.819 38.415 1.00 4.75 195 TYR A N 1
ATOM 1484 C CA . TYR A 1 195 ? 31.801 14.777 37.466 1.00 4.64 195 TYR A CA 1
ATOM 1485 C C . TYR A 1 195 ? 33.043 14.591 36.595 1.00 4.55 195 TYR A C 1
ATOM 1486 O O . TYR A 1 195 ? 33.281 15.334 35.644 1.00 5.08 195 TYR A O 1
ATOM 1495 N N . THR A 1 196 ? 33.851 13.602 36.965 1.00 5.30 196 THR A N 1
ATOM 1496 C CA . THR A 1 196 ? 35.113 13.317 36.297 1.00 4.90 196 THR A CA 1
ATOM 1497 C C . THR A 1 196 ? 34.944 12.651 34.941 1.00 4.94 196 THR A C 1
ATOM 1498 O O . THR A 1 196 ? 34.435 11.537 34.841 1.00 5.87 196 THR A O 1
ATOM 1502 N N . GLN A 1 197 ? 35.391 13.345 33.898 1.00 5.55 197 GLN A N 1
ATOM 1503 C CA . GLN A 1 197 ? 35.264 12.856 32.534 1.00 5.64 197 GLN A CA 1
ATOM 1504 C C . GLN A 1 197 ? 36.406 11.952 32.092 1.00 5.49 197 GLN A C 1
ATOM 1505 O O . GLN A 1 197 ? 37.039 12.174 31.058 1.00 6.45 197 GLN A O 1
ATOM 1511 N N . ALA A 1 198 ? 36.662 10.926 32.893 1.00 6.86 198 ALA A N 1
ATOM 1512 C CA . ALA A 1 198 ? 37.703 9.959 32.593 1.00 7.24 198 ALA A CA 1
ATOM 1513 C C . ALA A 1 198 ? 37.474 8.726 33.449 1.00 6.69 198 ALA A C 1
ATOM 1514 O O . ALA A 1 198 ? 36.971 8.824 34.569 1.00 6.83 198 ALA A O 1
ATOM 1516 N N . ASN A 1 199 ? 37.802 7.562 32.901 1.00 6.40 199 ASN A N 1
ATOM 1517 C CA . ASN A 1 199 ? 37.683 6.317 33.642 1.00 6.27 199 ASN A CA 1
ATOM 1518 C C . ASN A 1 199 ? 38.908 5.475 33.310 1.00 6.02 199 ASN A C 1
ATOM 1519 O O . ASN A 1 199 ? 39.835 5.956 32.655 1.00 6.45 199 ASN A O 1
ATOM 1524 N N . CYS A 1 200 ? 38.931 4.228 33.756 1.00 6.43 200 CYS A N 1
ATOM 1525 C CA . CYS A 1 200 ? 40.098 3.394 33.511 1.00 7.13 200 CYS A CA 1
ATOM 1526 C C . CYS A 1 200 ? 40.345 2.993 32.061 1.00 7.23 200 CYS A C 1
ATOM 1527 O O . CYS A 1 200 ? 41.401 2.448 31.738 1.00 7.80 200 CYS A O 1
ATOM 1530 N N . SER A 1 201 ? 39.391 3.278 31.180 1.00 7.51 201 SER A N 1
ATOM 1531 C CA . SER A 1 201 ? 39.568 2.949 29.771 1.00 7.48 201 SER A CA 1
ATOM 1532 C C . SER A 1 201 ? 40.386 4.025 29.060 1.00 7.23 201 SER A C 1
ATOM 1533 O O . SER A 1 201 ? 41.050 3.742 28.062 1.00 8.41 201 SER A O 1
ATOM 1536 N N . ASN A 1 202 ? 40.347 5.257 29.565 1.00 7.36 202 ASN A N 1
ATOM 1537 C CA . ASN A 1 202 ? 41.094 6.338 28.928 1.00 6.61 202 ASN A CA 1
ATOM 1538 C C . ASN A 1 202 ? 41.997 7.156 29.846 1.00 6.39 202 ASN A C 1
ATOM 1539 O O . ASN A 1 202 ? 42.463 8.233 29.468 1.00 6.61 202 ASN A O 1
ATOM 1544 N N . SER A 1 203 ? 42.251 6.641 31.045 1.00 6.81 203 SER A N 1
ATOM 1545 C CA . SER A 1 203 ? 43.125 7.311 31.999 1.00 7.46 203 SER A CA 1
ATOM 1546 C C . SER A 1 203 ? 43.818 6.269 32.863 1.00 7.16 203 SER A C 1
ATOM 1547 O O . SER A 1 203 ? 43.188 5.326 33.338 1.00 9.64 203 SER A O 1
ATOM 1550 N N . SER A 1 204 ? 45.119 6.440 33.055 1.00 7.31 204 SER A N 1
ATOM 1551 C CA . SER A 1 204 ? 45.904 5.526 33.874 1.00 7.85 204 SER A CA 1
ATOM 1552 C C . SER A 1 204 ? 46.729 6.374 34.832 1.00 7.69 204 SER A C 1
ATOM 1553 O O . SER A 1 204 ? 47.074 7.511 34.518 1.00 8.05 204 SER A O 1
ATOM 1556 N N . PRO A 1 205 ? 47.058 5.835 36.016 1.00 8.44 205 PRO A N 1
ATOM 1557 C CA . PRO A 1 205 ? 46.707 4.496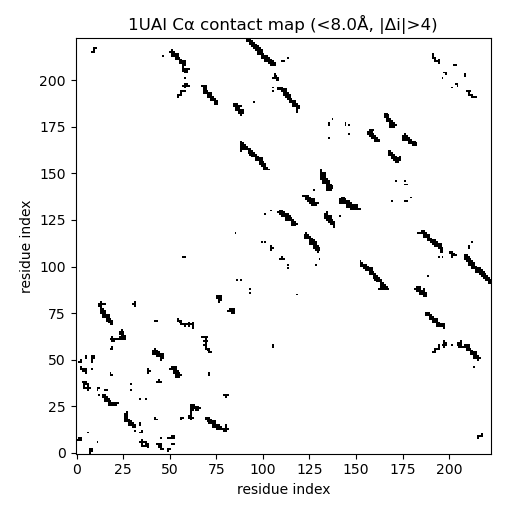 36.495 1.00 8.22 205 PRO A CA 1
ATOM 1558 C C . PRO A 1 205 ? 45.248 4.350 36.916 1.00 6.99 205 PRO A C 1
ATOM 1559 O O . PRO A 1 205 ? 44.562 5.336 37.199 1.00 7.87 205 PRO A O 1
ATOM 1563 N N . CYS A 1 206 ? 44.778 3.109 36.958 1.00 7.65 206 CYS A N 1
ATOM 1564 C CA . CYS A 1 206 ? 43.412 2.832 37.374 1.00 8.00 206 CYS A CA 1
ATOM 1565 C C . CYS A 1 206 ? 43.477 2.772 38.893 1.00 7.65 206 CYS A C 1
ATOM 1566 O O . CYS A 1 206 ? 43.543 1.697 39.496 1.00 9.07 206 CYS A O 1
ATOM 1569 N N . SER A 1 207 ? 43.450 3.950 39.503 1.00 8.14 207 SER A N 1
ATOM 1570 C CA . SER A 1 207 ? 43.584 4.076 40.943 1.00 7.72 207 SER A CA 1
ATOM 1571 C C . SER A 1 207 ? 42.745 5.203 41.526 1.00 6.95 207 SER A C 1
ATOM 1572 O O . SER A 1 207 ? 42.426 6.175 40.838 1.00 7.40 207 SER A O 1
ATOM 1575 N N . SER A 1 208 ? 42.405 5.079 42.804 1.00 6.91 208 SER A N 1
ATOM 1576 C CA . SER A 1 208 ? 41.616 6.101 43.474 1.00 7.31 208 SER A CA 1
ATOM 1577 C C . SER A 1 208 ? 42.440 7.365 43.698 1.00 7.47 208 SER A C 1
ATOM 1578 O O . SER A 1 208 ? 41.902 8.391 44.108 1.00 8.27 208 SER A O 1
ATOM 1581 N N . SER A 1 209 ? 43.740 7.293 43.423 1.00 7.67 209 SER A N 1
ATOM 1582 C CA . SER A 1 209 ? 44.621 8.451 43.582 1.00 8.59 209 SER A CA 1
ATOM 1583 C C . SER A 1 209 ? 44.682 9.280 42.294 1.00 7.48 209 SER A C 1
ATOM 1584 O O . SER A 1 209 ? 45.350 10.313 42.240 1.00 8.09 209 SER A O 1
ATOM 1587 N N . ASN A 1 210 ? 43.986 8.804 41.266 1.00 7.00 210 ASN A N 1
ATOM 1588 C CA . ASN A 1 210 ? 43.905 9.465 39.960 1.00 6.14 210 ASN A CA 1
ATOM 1589 C C . ASN A 1 210 ? 42.474 9.992 39.938 1.00 6.30 210 ASN A C 1
ATOM 1590 O O . ASN A 1 210 ? 41.536 9.238 39.676 1.00 6.58 210 ASN A O 1
ATOM 1595 N N . TYR A 1 211 ? 42.307 11.287 40.194 1.00 5.88 211 TYR A N 1
ATOM 1596 C CA . TYR A 1 211 ? 40.961 11.827 40.318 1.00 5.91 211 TYR A CA 1
ATOM 1597 C C . TYR A 1 211 ? 40.727 13.281 39.958 1.00 5.25 211 TYR A C 1
ATOM 1598 O O . TYR A 1 211 ? 41.655 14.070 39.773 1.00 5.53 211 TYR A O 1
ATOM 1607 N N . GLY A 1 212 ? 39.442 13.607 39.881 1.00 5.80 212 GLY A N 1
ATOM 1608 C CA . GLY A 1 212 ? 39.010 14.963 39.642 1.00 4.94 212 GLY A CA 1
ATOM 1609 C C . GLY A 1 212 ? 38.399 15.404 40.964 1.00 4.74 212 GLY A C 1
ATOM 1610 O O . GLY A 1 212 ? 37.784 14.598 41.672 1.00 5.02 212 GLY A O 1
ATOM 1611 N N . GLN A 1 213 ? 38.585 16.669 41.319 1.00 4.28 213 GLN A N 1
ATOM 1612 C CA . GLN A 1 213 ? 38.030 17.194 42.559 1.00 5.13 213 GLN A CA 1
ATOM 1613 C C . GLN A 1 213 ? 37.604 18.638 42.381 1.00 4.40 213 GLN A C 1
ATOM 1614 O O . GLN A 1 213 ? 38.289 19.424 41.723 1.00 4.75 213 GLN A O 1
ATOM 1620 N N . VAL A 1 214 ? 36.462 18.965 42.974 1.00 4.98 214 VAL A N 1
ATOM 1621 C CA . VAL A 1 214 ? 35.895 20.304 42.934 1.00 4.63 214 VAL A CA 1
ATOM 1622 C C . VAL A 1 214 ? 35.487 20.692 44.354 1.00 4.94 214 VAL A C 1
ATOM 1623 O O . VAL A 1 214 ? 35.017 19.851 45.121 1.00 5.91 214 VAL A O 1
ATOM 1627 N N . SER A 1 215 ? 35.682 21.959 44.702 1.00 5.22 215 SER A N 1
ATOM 1628 C CA . SER A 1 215 ? 35.282 22.469 46.008 1.00 5.55 215 SER A CA 1
ATOM 1629 C C . SER A 1 215 ? 34.175 23.483 45.753 1.00 5.62 215 SER A C 1
ATOM 1630 O O . SER A 1 215 ? 34.327 24.393 44.935 1.00 5.72 215 SER A O 1
ATOM 1633 N N . LEU A 1 216 ? 33.059 23.306 46.451 1.00 5.10 216 LEU A N 1
ATOM 1634 C CA . LEU A 1 216 ? 31.894 24.168 46.306 1.00 4.78 216 LEU A CA 1
ATOM 1635 C C . LEU A 1 216 ? 31.747 25.042 47.548 1.00 5.12 216 LEU A C 1
ATOM 1636 O O . LEU A 1 216 ? 31.599 24.539 48.663 1.00 5.40 216 LEU A O 1
ATOM 1641 N N . TYR A 1 217 ? 31.775 26.354 47.333 1.00 5.21 217 TYR A N 1
ATOM 1642 C CA . TYR A 1 217 ? 31.711 27.341 48.407 1.00 5.42 217 TYR A CA 1
ATOM 1643 C C . TYR A 1 217 ? 30.381 28.056 48.581 1.00 5.61 217 TYR A C 1
ATOM 1644 O O . TYR A 1 217 ? 30.064 28.527 49.674 1.00 6.56 217 TYR A O 1
ATOM 1653 N N . LYS A 1 218 ? 29.615 28.148 47.504 1.00 5.50 218 LYS A N 1
ATOM 1654 C CA . LYS A 1 218 ? 28.314 28.798 47.541 1.00 6.25 218 LYS A CA 1
ATOM 1655 C C . LYS A 1 218 ? 27.439 28.048 46.550 1.00 5.60 218 LYS A C 1
ATOM 1656 O O . LYS A 1 218 ? 27.913 27.643 45.490 1.00 5.71 218 LYS A O 1
ATOM 1662 N N . LEU A 1 219 ? 26.173 27.852 46.903 1.00 5.06 219 LEU A N 1
ATOM 1663 C CA . LEU A 1 219 ? 25.232 27.143 46.042 1.00 5.09 219 LEU A CA 1
ATOM 1664 C C . LEU A 1 219 ? 23.838 27.681 46.316 1.00 4.95 219 LEU A C 1
ATOM 1665 O O . LEU A 1 219 ? 23.281 27.465 47.395 1.00 5.38 219 LEU A O 1
ATOM 1670 N N . GLN A 1 220 ? 23.274 28.373 45.331 1.00 5.07 220 GLN A N 1
ATOM 1671 C CA . GLN A 1 220 ? 21.959 28.982 45.478 1.00 6.37 220 GLN A CA 1
ATOM 1672 C C . GLN A 1 220 ? 21.104 28.732 44.241 1.00 5.80 220 GLN A C 1
ATOM 1673 O O . GLN A 1 220 ? 21.528 29.008 43.123 1.00 6.13 220 GLN A O 1
ATOM 1679 N N . VAL A 1 221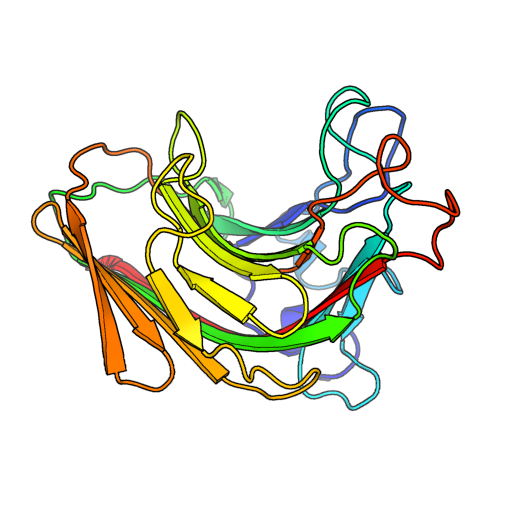 ? 19.904 28.201 44.448 1.00 5.38 221 VAL A N 1
ATOM 1680 C CA . VAL A 1 221 ? 18.976 27.950 43.355 1.00 5.03 221 VAL A CA 1
ATOM 1681 C C . VAL A 1 221 ? 17.659 28.640 43.664 1.00 5.14 221 VAL A C 1
ATOM 1682 O O . VAL A 1 221 ? 17.167 28.578 44.793 1.00 5.39 221 VAL A O 1
ATOM 1686 N N . THR A 1 222 ? 17.104 29.317 42.665 1.00 4.81 222 THR A N 1
ATOM 1687 C CA . THR A 1 222 ? 15.831 29.999 42.833 1.00 5.20 222 THR A CA 1
ATOM 1688 C C . THR A 1 222 ? 14.957 29.769 41.611 1.00 5.23 222 THR A C 1
ATOM 1689 O O . THR A 1 222 ? 15.449 29.521 40.504 1.00 5.54 222 THR A O 1
ATOM 1693 N N . HIS A 1 223 ? 13.652 29.850 41.835 1.00 5.87 223 HIS A N 1
ATOM 1694 C CA . HIS A 1 223 ? 12.659 29.656 40.789 1.00 7.09 223 HIS A CA 1
ATOM 1695 C C . HIS A 1 223 ? 11.522 30.639 41.022 1.00 8.04 223 HIS A C 1
ATOM 1696 O O . HIS A 1 223 ? 11.049 30.786 42.147 1.00 9.41 223 HIS A O 1
ATOM 1703 N N . SER A 1 224 ? 11.096 31.324 39.968 1.00 8.24 224 SER A N 1
ATOM 1704 C CA . SER A 1 224 ? 9.989 32.266 40.089 1.00 9.40 224 SER A CA 1
ATOM 1705 C C . SER A 1 224 ? 9.202 32.303 38.789 1.00 9.71 224 SER A C 1
ATOM 1706 O O . SER A 1 224 ? 9.597 31.585 37.844 1.00 9.86 224 SER A O 1
#

Sequence (223 aa):
EPCDYPAQQLDLTDWKVTLPIGSSGKPSEIEQPALDTFATAPWFQVNAKCTGVQFRAAVNGVTTSGSGYPRSELREMTDGGEEKASWSATSGTHTMVFREAFNHLPEVKPHLVGAQIHDGDDDVTVFRLEGTSLYITKGDDTHHKLVTSDYKLNTVFEGKFVVSGGKIKVYYNGVLQTTISHTSSGNYFKAGAYTQANCSNSSPCSSSNYGQVSLYKLQVTHS

Foldseek 3Di:
DQFQAQCSQAVCQFKKKWFQDDPAQGTDIGFPPVNNRDDDPPAWGQDPVNQFIKHKHAQLGHHHNNDDFGTTKIWGGDDRRPGHDKWWLADWKKKKKWKKFKAAAFPQFRKKWFKFKAFPPGTAWTFMDTPQWTAIAGVPRPHPFTPDSHHDGPDIWMWMWIGYNQWIFIDINRHTGDIDGHGDIRITMMGWITHRHHVVRGDDRDSVRIIMMTIRYIDIDID

B-factor: mean 10.41, std 7.92, range [3.66, 57.82]

Organism: NCBI:txid101519

InterPro domains:
  IPR013320 Concanavalin A-like lectin/glucanase domain superfamily [SSF49899] (35-256)
  IPR014895 Alginate lyase 2 [PF08787] (43-255)